Protein AF-A0A920N337-F1 (afdb_monomer_lite)

Sequence (310 aa):
MEDHYRVVGFDDPVHQEMSRQGSHLYWNDGSCRLGGREFLGQVASKCYTQGKMSCLSCHAMHDSDPNDQLTVEMRGDRACLQCHTEFTGSRLTEHTHHAGSSTGSRCYNCHMPHTSYALFTAIRIHRIKSPEVLPVRHAAQPNACNLCHLDKSLEWTNKRMARWYGRKPTELDEEERELAAGVLWMLRGDAAQRAIAAWHTGWEPARQATGGSGWAVPLLARLLEDTYSAVRFIAWRNLKALPSYEGLEYNFVGPRPQRSAAMESVIRNWRSGRTNIPSALPVTADGRLDFERLSDLWKRRDQRPVEIPE

Foldseek 3Di:
DPPDDDDADCPRPVNVVVVVLVVLQAFPVRWGAADPCQQSLQCLACCNVVHPDDPVLAADPPPADPVNRGDPCNVFQNSVCVPVVVCDDVNLCLQQVDDCPAPSSTLQLAQFNQRHDDPLARDTHNNGDGFDQDEQDASHTDTSVCLQVQLAASLVVQVVCCVRPVDDRDDYDPCRNQARNLLLQCAAHAPSSNSSSLLSLQPPSSCVSQVHNLLCQLSLLVQLQPPDLSSNVSSLVSQCPDPLCVVQDDDSPDDNVRSNVSSVVSVVSSVVPDPARPSNADADPVRHGDPVVSVVSNVNHDPPDNDDDD

Radius of gyration: 20.86 Å; chains: 1; bounding box: 78×40×55 Å

Secondary structure (DSSP, 8-state):
---S-----TTSHHHHHHHHHHHHHB-TTS-BSBSS-HHHHHHTSHHHHSS---GGGTB-SSSS-TTT-B-GGGGSTHHHHTT-TTSSTHHHHHHH-S-TTSGGG-HHHHHS-EEEEETTEEEE-SS--------S-TTPPPPTTTTT-TTS-HHHHHHHHHHHH-PPPPP--HHHHHS-HHHHHHHTS-HHHHHHHHHHTTSHHHHHHHTSSTTTHHHHHHHTT-SSHHHHHHHHHHHHTSGGGTT----TTS-HHHHHHHHHHHHHHHHTT-SS--TTS-B-TTSSB-HHHHHHHHHT---S------

pLDDT: mean 91.38, std 10.02, range [47.69, 98.62]

Structure (mmCIF, N/CA/C/O backbone):
data_AF-A0A920N337-F1
#
_entry.id   AF-A0A920N337-F1
#
loop_
_atom_site.group_PDB
_atom_site.id
_atom_site.type_symbol
_atom_site.label_atom_id
_atom_site.label_alt_id
_atom_site.label_comp_id
_atom_site.label_asym_id
_atom_site.label_entity_id
_atom_site.label_seq_id
_atom_site.pdbx_PDB_ins_code
_atom_site.Cartn_x
_atom_site.Cartn_y
_atom_site.Cartn_z
_atom_site.occupancy
_atom_site.B_iso_or_equiv
_atom_site.auth_seq_id
_atom_site.auth_comp_id
_atom_site.auth_asym_id
_atom_site.auth_atom_id
_atom_site.pdbx_PDB_model_num
ATOM 1 N N . MET A 1 1 ? 50.887 -6.078 15.379 1.00 47.69 1 MET A N 1
ATOM 2 C CA . MET A 1 1 ? 49.946 -5.309 14.530 1.00 47.69 1 MET A CA 1
ATOM 3 C C . MET A 1 1 ? 48.744 -6.200 14.173 1.00 47.69 1 MET A C 1
ATOM 5 O O . MET A 1 1 ? 48.345 -6.249 13.021 1.00 47.69 1 MET A O 1
ATOM 9 N N . GLU A 1 2 ? 48.169 -6.930 15.139 1.00 50.19 2 GLU A N 1
ATOM 10 C CA . GLU A 1 2 ? 47.237 -8.044 14.844 1.00 50.19 2 GLU A CA 1
ATOM 11 C C . GLU A 1 2 ? 45.888 -7.996 15.588 1.00 50.19 2 GLU A C 1
ATOM 13 O O . GLU A 1 2 ? 45.067 -8.875 15.380 1.00 50.19 2 GLU A O 1
ATOM 18 N N . ASP A 1 3 ? 45.584 -6.944 16.358 1.00 51.19 3 ASP A N 1
ATOM 19 C CA . ASP A 1 3 ? 44.387 -6.918 17.227 1.00 51.19 3 ASP A CA 1
ATOM 20 C C . ASP A 1 3 ? 43.251 -5.986 16.756 1.00 51.19 3 ASP A C 1
ATOM 22 O O . ASP A 1 3 ? 42.441 -5.529 17.561 1.00 51.19 3 ASP A O 1
ATOM 26 N N . HIS A 1 4 ? 43.157 -5.662 15.461 1.00 56.69 4 HIS A N 1
ATOM 27 C CA . HIS A 1 4 ? 42.130 -4.718 14.977 1.00 56.69 4 HIS A CA 1
ATOM 28 C C . HIS A 1 4 ? 40.963 -5.340 14.209 1.00 56.69 4 HIS A C 1
ATOM 30 O O . HIS A 1 4 ? 40.014 -4.625 13.892 1.00 56.69 4 HIS A O 1
ATOM 36 N N . TYR A 1 5 ? 40.974 -6.644 13.933 1.00 53.91 5 TYR A N 1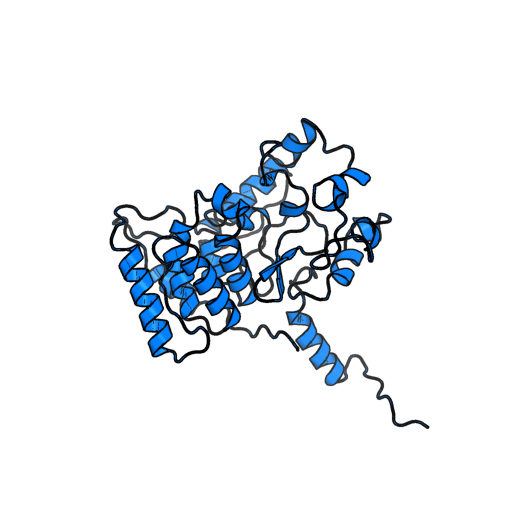
ATOM 37 C CA . TYR A 1 5 ? 39.822 -7.295 13.315 1.00 53.91 5 TYR A CA 1
ATOM 38 C C . TYR A 1 5 ? 39.658 -8.737 13.795 1.00 53.91 5 TYR A C 1
ATOM 40 O O . TYR A 1 5 ? 40.574 -9.551 13.740 1.00 53.91 5 TYR A O 1
ATOM 48 N N . ARG A 1 6 ? 38.447 -9.058 14.251 1.00 76.44 6 ARG A N 1
ATOM 49 C CA . ARG A 1 6 ? 37.999 -10.429 14.497 1.00 76.44 6 ARG A CA 1
ATOM 50 C C . ARG A 1 6 ? 37.311 -10.927 13.230 1.00 76.44 6 ARG A C 1
ATOM 52 O O . ARG A 1 6 ? 36.327 -10.333 12.796 1.00 76.44 6 ARG A O 1
ATOM 59 N N . VAL A 1 7 ? 37.800 -12.021 12.653 1.00 65.62 7 VAL A N 1
ATOM 60 C CA . VAL A 1 7 ? 37.105 -12.713 11.558 1.00 65.62 7 VAL A CA 1
ATOM 61 C C . VAL A 1 7 ? 35.855 -13.387 12.128 1.00 65.62 7 VAL A C 1
ATOM 63 O O . VAL A 1 7 ? 35.946 -14.220 13.026 1.00 65.62 7 VAL A O 1
ATOM 66 N N . VAL A 1 8 ? 34.687 -12.995 11.626 1.00 61.09 8 VAL A N 1
ATOM 67 C CA . VAL A 1 8 ? 33.373 -13.510 12.034 1.00 61.09 8 VAL A CA 1
ATOM 68 C C . VAL A 1 8 ? 32.957 -14.594 11.032 1.00 61.09 8 VAL A C 1
ATOM 70 O O . VAL A 1 8 ? 32.683 -14.296 9.870 1.00 61.09 8 VAL A O 1
ATOM 73 N N . GLY A 1 9 ? 32.979 -15.858 11.464 1.00 59.50 9 GLY A N 1
ATOM 74 C CA . GLY A 1 9 ? 32.560 -17.016 10.659 1.00 59.50 9 GLY A CA 1
ATOM 75 C C . GLY A 1 9 ? 31.040 -17.222 10.642 1.00 59.50 9 GLY A C 1
ATOM 76 O O . GLY A 1 9 ? 30.322 -16.583 11.401 1.00 59.50 9 GLY A O 1
ATOM 77 N N . PHE A 1 10 ? 30.533 -18.135 9.806 1.00 50.69 10 PHE A N 1
ATOM 78 C CA . PHE A 1 10 ? 29.084 -18.376 9.666 1.00 50.69 10 PHE A CA 1
ATOM 79 C C . PHE A 1 10 ? 28.397 -18.818 10.969 1.00 50.69 10 PHE A C 1
ATOM 81 O O . PHE A 1 10 ? 27.284 -18.383 11.251 1.00 50.69 10 PHE A O 1
ATOM 88 N N . ASP A 1 11 ? 29.060 -19.627 11.794 1.00 76.94 11 ASP A N 1
ATOM 89 C CA . ASP A 1 11 ? 28.516 -20.092 13.080 1.00 76.94 11 ASP A CA 1
ATOM 90 C C . ASP A 1 11 ? 28.776 -19.107 14.238 1.00 76.94 11 ASP A C 1
ATOM 92 O O . ASP A 1 11 ? 28.396 -19.359 15.381 1.00 76.94 11 ASP A O 1
ATOM 96 N N . ASP A 1 12 ? 29.436 -17.976 13.965 1.00 81.31 12 ASP A N 1
ATOM 97 C CA . ASP A 1 12 ? 29.751 -16.965 14.970 1.00 81.31 12 ASP A CA 1
ATOM 98 C C . ASP A 1 12 ? 28.457 -16.299 15.475 1.00 81.31 12 ASP A C 1
ATOM 100 O O . ASP A 1 12 ? 27.635 -15.875 14.656 1.00 81.31 12 ASP A O 1
ATOM 104 N N . PRO A 1 13 ? 28.263 -16.134 16.797 1.00 77.81 13 PRO A N 1
ATOM 105 C CA . PRO A 1 13 ? 27.092 -15.453 17.345 1.00 77.81 13 PRO A CA 1
ATOM 106 C C . PRO A 1 13 ? 26.860 -14.063 16.748 1.00 77.81 13 PRO A C 1
ATOM 108 O O . PRO A 1 13 ? 25.712 -13.666 16.577 1.00 77.81 13 PRO A O 1
ATOM 111 N N . VAL A 1 14 ? 27.926 -13.344 16.373 1.00 71.06 14 VAL A N 1
ATOM 112 C CA . VAL A 1 14 ? 27.816 -12.050 15.687 1.00 71.06 14 VAL A CA 1
ATOM 113 C C . VAL A 1 14 ? 27.241 -12.226 14.281 1.00 71.06 14 VAL A C 1
ATOM 115 O O . VAL A 1 14 ? 26.370 -11.459 13.895 1.00 71.06 14 VAL A O 1
ATOM 118 N N . HIS A 1 15 ? 27.654 -13.248 13.525 1.00 64.81 15 HIS A N 1
ATOM 119 C CA . HIS A 1 15 ? 27.082 -13.538 12.205 1.00 64.81 15 HIS A CA 1
ATOM 120 C C . HIS A 1 15 ? 25.622 -13.981 12.292 1.00 64.81 15 HIS A C 1
ATOM 122 O O . HIS A 1 15 ? 24.795 -13.556 11.486 1.00 64.81 15 HIS A O 1
ATOM 128 N N . GLN A 1 16 ? 25.301 -14.832 13.266 1.00 70.69 16 GLN A N 1
ATOM 129 C CA . GLN A 1 16 ? 23.940 -15.305 13.508 1.00 70.69 16 GLN A CA 1
ATOM 130 C C . GLN A 1 16 ? 23.029 -14.150 13.922 1.00 70.69 16 GLN A C 1
ATOM 132 O O . GLN A 1 16 ? 21.929 -14.011 13.392 1.00 70.69 16 GLN A O 1
ATOM 137 N N . GLU A 1 17 ? 23.517 -13.262 14.786 1.00 65.25 17 GLU A N 1
ATOM 138 C CA . GLU A 1 17 ? 22.814 -12.046 15.177 1.00 65.25 17 GLU A CA 1
ATOM 139 C C . GLU A 1 17 ? 22.678 -11.069 14.001 1.00 65.25 17 GLU A C 1
ATOM 141 O O . GLU A 1 17 ? 21.585 -10.573 13.760 1.00 65.25 17 GLU A O 1
ATOM 146 N N . MET A 1 18 ? 23.718 -10.862 13.186 1.00 60.25 18 MET A N 1
ATOM 147 C CA . MET A 1 18 ? 23.641 -10.053 11.961 1.00 60.25 18 MET A CA 1
ATOM 148 C C . MET A 1 18 ? 22.677 -10.645 10.927 1.00 60.25 18 MET A C 1
ATOM 150 O O . MET A 1 18 ? 21.984 -9.901 10.240 1.00 60.25 18 MET A O 1
ATOM 154 N N . SER A 1 19 ? 22.602 -11.971 10.811 1.00 61.84 19 SER A N 1
ATOM 155 C CA . SER A 1 19 ? 21.662 -12.667 9.924 1.00 61.84 19 SER A CA 1
ATOM 156 C C . SER A 1 19 ? 20.229 -12.564 10.447 1.00 61.84 19 SER A C 1
ATOM 158 O O . SER A 1 19 ? 19.299 -12.315 9.676 1.00 61.84 19 SER A O 1
ATOM 160 N N . ARG A 1 20 ? 20.048 -12.661 11.770 1.00 66.44 20 ARG A N 1
ATOM 161 C CA . ARG A 1 20 ? 18.776 -12.414 12.457 1.00 66.44 20 ARG A CA 1
ATOM 162 C C . ARG A 1 20 ? 18.328 -10.964 12.268 1.00 66.44 20 ARG A C 1
ATOM 164 O O . ARG A 1 20 ? 17.193 -10.740 11.859 1.00 66.44 20 ARG A O 1
ATOM 171 N N . GLN A 1 21 ? 19.216 -9.992 12.456 1.00 62.81 21 GLN A N 1
ATOM 172 C CA . GLN A 1 21 ? 18.969 -8.572 12.184 1.00 62.81 21 GLN A CA 1
ATOM 173 C C . GLN A 1 21 ? 18.680 -8.330 10.696 1.00 62.81 21 GLN A C 1
ATOM 175 O O . GLN A 1 21 ? 17.738 -7.623 10.340 1.00 62.81 21 GLN A O 1
ATOM 180 N N . GLY A 1 22 ? 19.427 -8.998 9.816 1.00 62.16 22 GLY A N 1
ATOM 181 C CA . GLY A 1 22 ? 19.251 -8.966 8.368 1.00 62.16 22 GLY A CA 1
ATOM 182 C C . GLY A 1 22 ? 17.885 -9.472 7.912 1.00 62.16 22 GLY A C 1
ATOM 183 O O . GLY A 1 22 ? 17.344 -8.959 6.934 1.00 62.16 22 GLY A O 1
ATOM 184 N N . SER A 1 23 ? 17.279 -10.410 8.646 1.00 67.69 23 SER A N 1
ATOM 185 C CA . SER A 1 23 ? 15.947 -10.941 8.328 1.00 67.69 23 SER A CA 1
ATOM 186 C C . SER A 1 23 ? 14.836 -9.882 8.383 1.00 67.69 23 SER A C 1
ATOM 188 O O . SER A 1 23 ? 13.842 -9.991 7.666 1.00 67.69 23 SER A O 1
ATOM 190 N N . HIS A 1 24 ? 15.013 -8.811 9.166 1.00 79.00 24 HIS A N 1
ATOM 191 C CA . HIS A 1 24 ? 14.064 -7.695 9.222 1.00 79.00 24 HIS A CA 1
ATOM 192 C C . HIS A 1 24 ? 14.215 -6.723 8.042 1.00 79.00 24 HIS A C 1
ATOM 194 O O . HIS A 1 24 ? 13.263 -6.016 7.707 1.00 79.00 24 HIS A O 1
ATOM 200 N N . LEU A 1 25 ? 15.380 -6.711 7.382 1.00 84.75 25 LEU A N 1
ATOM 201 C CA . LEU A 1 25 ? 15.706 -5.785 6.292 1.00 84.75 25 LEU A CA 1
ATOM 202 C C . LEU A 1 25 ? 15.039 -6.157 4.963 1.00 84.75 25 LEU A C 1
ATOM 204 O O . LEU A 1 25 ? 14.892 -5.295 4.090 1.00 84.75 25 LEU A O 1
ATOM 208 N N . TYR A 1 26 ? 14.615 -7.414 4.806 1.00 88.62 26 TYR A N 1
ATOM 209 C CA . TYR A 1 26 ? 14.043 -7.935 3.567 1.00 88.62 26 TYR A CA 1
ATOM 210 C C . TYR A 1 26 ? 12.636 -8.501 3.756 1.00 88.62 26 TYR A C 1
ATOM 212 O O . TYR A 1 26 ? 12.236 -8.948 4.830 1.00 88.62 26 TYR A O 1
ATOM 220 N N . TRP A 1 27 ? 11.868 -8.472 2.674 1.00 92.00 27 TRP A N 1
ATOM 221 C CA . TRP A 1 27 ? 10.690 -9.307 2.507 1.00 92.00 27 TRP A CA 1
ATOM 222 C C . TRP A 1 27 ? 11.133 -10.756 2.275 1.00 92.00 27 TRP A C 1
ATOM 224 O O . TRP A 1 27 ? 12.261 -10.997 1.848 1.00 92.00 27 TRP A O 1
ATOM 234 N N . ASN A 1 28 ? 10.243 -11.724 2.492 1.00 90.00 28 ASN A N 1
ATOM 235 C CA . ASN A 1 28 ? 10.541 -13.156 2.341 1.00 90.00 28 ASN A CA 1
ATOM 236 C C . ASN A 1 28 ? 11.042 -13.532 0.943 1.00 90.00 28 ASN A C 1
ATOM 238 O O . ASN A 1 28 ? 11.735 -14.530 0.783 1.00 90.00 28 ASN A O 1
ATOM 242 N N . ASP A 1 29 ? 10.689 -12.749 -0.075 1.00 85.69 29 ASP A N 1
ATOM 243 C CA . ASP A 1 29 ? 11.178 -12.978 -1.429 1.00 85.69 29 ASP A CA 1
ATOM 244 C C . ASP A 1 29 ? 12.583 -12.411 -1.680 1.00 85.69 29 ASP A C 1
ATOM 246 O O . ASP A 1 29 ? 13.158 -12.707 -2.726 1.00 85.69 29 ASP A O 1
ATOM 250 N N . GLY A 1 30 ? 13.143 -11.629 -0.749 1.00 85.56 30 GLY A N 1
ATOM 251 C CA . GLY A 1 30 ? 14.445 -10.959 -0.819 1.00 85.56 30 GLY A CA 1
ATOM 252 C C . GLY A 1 30 ? 14.395 -9.498 -1.290 1.00 85.56 30 GLY A C 1
ATOM 253 O O . GLY A 1 30 ? 15.437 -8.871 -1.458 1.00 85.56 30 GLY A O 1
ATOM 254 N N . SER A 1 31 ? 13.219 -8.930 -1.575 1.00 88.81 31 SER A N 1
ATOM 255 C CA . SER A 1 31 ? 13.077 -7.487 -1.811 1.00 88.81 31 SER A CA 1
ATOM 256 C C . SER A 1 31 ? 13.402 -6.682 -0.552 1.00 88.81 31 SER A C 1
ATOM 258 O O . SER A 1 31 ? 13.096 -7.102 0.558 1.00 88.81 31 SER A O 1
ATOM 260 N N . CYS A 1 32 ? 13.941 -5.478 -0.728 1.00 89.75 32 CYS A N 1
ATOM 261 C CA . CYS A 1 32 ? 14.154 -4.519 0.356 1.00 89.75 32 CYS A CA 1
ATOM 262 C C . CYS A 1 32 ? 12.825 -4.186 1.068 1.00 89.75 32 CYS A C 1
ATOM 264 O O . CYS A 1 32 ? 11.851 -3.781 0.427 1.00 89.75 32 CYS A O 1
ATOM 266 N N . ARG A 1 33 ? 12.793 -4.402 2.387 1.00 91.62 33 ARG A N 1
ATOM 267 C CA . ARG A 1 33 ? 11.661 -4.123 3.286 1.00 91.62 33 ARG A CA 1
ATOM 268 C C . ARG A 1 33 ? 11.874 -2.854 4.094 1.00 91.62 33 ARG A C 1
ATOM 270 O O . ARG A 1 33 ? 10.908 -2.136 4.344 1.00 91.62 33 ARG A O 1
ATOM 277 N N . LEU A 1 34 ? 13.119 -2.586 4.472 1.00 89.81 34 LEU A N 1
ATOM 278 C CA . LEU A 1 34 ? 13.552 -1.366 5.143 1.00 89.81 34 LEU A CA 1
ATOM 279 C C . LEU A 1 34 ? 14.578 -0.651 4.264 1.00 89.81 34 LEU A C 1
ATOM 281 O O . LEU A 1 34 ? 15.472 -1.307 3.725 1.00 89.81 34 LEU A O 1
ATOM 285 N N . GLY A 1 35 ? 14.422 0.663 4.095 1.00 87.31 35 GLY A N 1
ATOM 286 C CA . GLY A 1 35 ? 15.225 1.435 3.145 1.00 87.31 35 GLY A CA 1
ATOM 287 C C . GLY A 1 35 ? 16.713 1.516 3.485 1.00 87.31 35 GLY A C 1
ATOM 288 O O . GLY A 1 35 ? 17.140 1.194 4.592 1.00 87.31 35 GLY A O 1
ATOM 289 N N . GLY A 1 36 ? 17.512 1.954 2.512 1.00 85.94 36 GLY A N 1
ATOM 290 C CA . GLY A 1 36 ? 18.973 2.050 2.617 1.00 85.94 36 GLY A CA 1
ATOM 291 C C . GLY A 1 36 ? 19.712 0.820 2.078 1.00 85.94 36 GLY A C 1
ATOM 292 O O . GLY A 1 36 ? 20.898 0.637 2.358 1.00 85.94 36 GLY A O 1
ATOM 293 N N . ARG A 1 37 ? 19.023 -0.059 1.343 1.00 85.50 37 ARG A N 1
ATOM 294 C CA . ARG A 1 37 ? 19.564 -1.283 0.711 1.00 85.50 37 ARG A CA 1
ATOM 295 C C . ARG A 1 37 ? 19.054 -1.462 -0.723 1.00 85.50 37 ARG A C 1
ATOM 297 O O . ARG A 1 37 ? 18.988 -2.570 -1.252 1.00 85.50 37 ARG A O 1
ATOM 304 N N . GLU A 1 38 ? 18.694 -0.365 -1.377 1.00 86.69 38 GLU A N 1
ATOM 305 C CA . GLU A 1 38 ? 18.069 -0.337 -2.699 1.00 86.69 38 GLU A CA 1
ATOM 306 C C . GLU A 1 38 ? 18.979 -0.935 -3.778 1.00 86.69 38 GLU A C 1
ATOM 308 O O . GLU A 1 38 ? 18.495 -1.661 -4.647 1.00 86.69 38 GLU A O 1
ATOM 313 N N . PHE A 1 39 ? 20.298 -0.733 -3.672 1.00 87.06 39 PHE A N 1
ATOM 314 C CA . PHE A 1 39 ? 21.275 -1.356 -4.568 1.00 87.06 39 PHE A CA 1
ATOM 315 C C . PHE A 1 39 ? 21.174 -2.890 -4.565 1.00 87.06 39 PHE A C 1
ATOM 317 O O . PHE A 1 39 ? 21.188 -3.510 -5.625 1.00 87.06 39 PHE A O 1
ATOM 324 N N . LEU A 1 40 ? 20.976 -3.512 -3.397 1.00 85.75 40 LEU A N 1
ATOM 325 C CA . LEU A 1 40 ? 20.822 -4.969 -3.296 1.00 85.75 40 LEU A CA 1
ATOM 326 C C . LEU A 1 40 ? 19.533 -5.450 -3.978 1.00 85.75 40 LEU A C 1
ATOM 328 O O . LEU A 1 40 ? 19.515 -6.494 -4.629 1.00 85.75 40 LEU A O 1
ATOM 332 N N . GLY A 1 41 ? 18.467 -4.649 -3.909 1.00 86.44 41 GLY A N 1
ATOM 333 C CA . GLY A 1 41 ? 17.265 -4.887 -4.704 1.00 86.44 41 GLY A CA 1
ATOM 334 C C . GLY A 1 41 ? 17.535 -4.785 -6.208 1.00 86.44 41 GLY A C 1
ATOM 335 O O . GLY A 1 41 ? 17.088 -5.643 -6.970 1.00 86.44 41 GLY A O 1
ATOM 336 N N . GLN A 1 42 ? 18.296 -3.770 -6.628 1.00 89.81 42 GLN A N 1
ATOM 337 C CA . GLN A 1 42 ? 18.645 -3.537 -8.028 1.00 89.81 42 GLN A CA 1
ATOM 338 C C . GLN A 1 42 ? 19.410 -4.716 -8.630 1.00 89.81 42 GLN A C 1
ATOM 340 O O . GLN A 1 42 ? 19.004 -5.223 -9.678 1.00 89.81 42 GLN A O 1
ATOM 345 N N . VAL A 1 43 ? 20.467 -5.187 -7.960 1.00 88.81 43 VAL A N 1
ATOM 346 C CA . VAL A 1 43 ? 21.299 -6.290 -8.469 1.00 88.81 43 VAL A CA 1
ATOM 347 C C . VAL A 1 43 ? 20.550 -7.622 -8.535 1.00 88.81 43 VAL A C 1
ATOM 349 O O . VAL A 1 43 ? 20.895 -8.479 -9.340 1.00 88.81 43 VAL A O 1
ATOM 352 N N . ALA A 1 44 ? 19.478 -7.781 -7.752 1.00 87.00 44 ALA A N 1
ATOM 353 C CA . ALA A 1 44 ? 18.586 -8.939 -7.810 1.00 87.00 44 ALA A CA 1
ATOM 354 C C . ALA A 1 44 ? 17.518 -8.850 -8.925 1.00 87.00 44 ALA A C 1
ATOM 356 O O . ALA A 1 44 ? 16.743 -9.791 -9.119 1.00 87.00 44 ALA A O 1
ATOM 357 N N . SER A 1 45 ? 17.422 -7.727 -9.646 1.00 89.75 45 SER A N 1
ATOM 358 C CA . SER A 1 45 ? 16.463 -7.545 -10.743 1.00 89.75 45 SER A CA 1
ATOM 359 C C . SER A 1 45 ? 16.987 -8.111 -12.068 1.00 89.75 45 SER A C 1
ATOM 361 O O . SER A 1 45 ? 18.192 -8.133 -12.325 1.00 89.75 45 SER A O 1
ATOM 363 N N . LYS A 1 46 ? 16.080 -8.518 -12.967 1.00 91.44 46 LYS A N 1
ATOM 364 C CA . LYS A 1 46 ? 16.460 -8.945 -14.330 1.00 91.44 46 LYS A CA 1
ATOM 365 C C . LYS A 1 46 ? 17.062 -7.809 -15.157 1.00 91.44 46 LYS A C 1
ATOM 367 O O . LYS A 1 46 ? 17.912 -8.057 -16.000 1.00 91.44 46 LYS A O 1
ATOM 372 N N . CYS A 1 47 ? 16.675 -6.566 -14.880 1.00 90.69 47 CYS A N 1
ATOM 373 C CA . CYS A 1 47 ? 17.242 -5.384 -15.523 1.00 9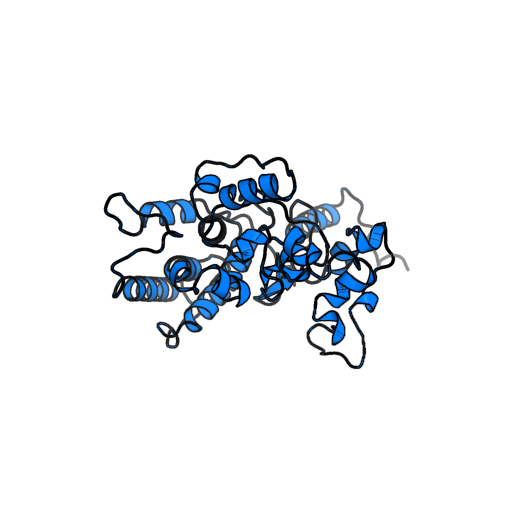0.69 47 CYS A CA 1
ATOM 374 C C . CYS A 1 47 ? 18.753 -5.234 -15.246 1.00 90.69 47 CYS A C 1
ATOM 376 O O . CYS A 1 47 ? 19.469 -4.678 -16.078 1.00 90.69 47 CYS A O 1
ATOM 378 N N . TYR A 1 48 ? 19.234 -5.759 -14.112 1.00 90.44 48 TYR A N 1
ATOM 379 C CA . TYR A 1 48 ? 20.659 -5.849 -13.789 1.00 90.44 48 TYR A CA 1
ATOM 380 C C . TYR A 1 48 ? 21.273 -7.177 -14.255 1.00 90.44 48 TYR A C 1
ATOM 382 O O . TYR A 1 48 ? 22.263 -7.175 -14.973 1.00 90.44 48 TYR A O 1
ATOM 390 N N . THR A 1 49 ? 20.675 -8.321 -13.897 1.00 88.69 49 THR A N 1
ATOM 391 C CA . THR A 1 49 ? 21.276 -9.647 -14.165 1.00 88.69 49 THR A CA 1
ATOM 392 C C . THR A 1 49 ? 21.229 -10.079 -15.631 1.00 88.69 49 THR A C 1
ATOM 394 O O . THR A 1 49 ? 21.997 -10.946 -16.037 1.00 88.69 49 THR A O 1
ATOM 397 N N . GLN A 1 50 ? 20.330 -9.500 -16.428 1.00 92.44 50 GLN A N 1
ATOM 398 C CA . GLN A 1 50 ? 20.156 -9.790 -17.858 1.00 92.44 50 GLN A CA 1
ATOM 399 C C . GLN A 1 50 ? 20.211 -8.521 -18.723 1.00 92.44 50 GLN A C 1
ATOM 401 O O . GLN A 1 50 ? 20.053 -8.595 -19.940 1.00 92.44 50 GLN A O 1
ATOM 406 N N . GLY A 1 51 ? 20.413 -7.357 -18.104 1.00 89.88 51 GLY A N 1
ATOM 407 C CA . GLY A 1 51 ? 20.501 -6.065 -18.773 1.00 89.88 51 GLY A CA 1
ATOM 408 C C . GLY A 1 51 ? 21.797 -5.339 -18.426 1.00 89.88 51 GLY A C 1
ATOM 409 O O . GLY A 1 51 ? 22.776 -5.940 -17.999 1.00 89.88 51 GLY A O 1
ATOM 410 N N . LYS A 1 52 ? 21.809 -4.022 -18.643 1.00 88.25 52 LYS A N 1
ATOM 411 C CA . LYS A 1 52 ? 22.951 -3.142 -18.334 1.00 88.25 52 LYS A CA 1
ATOM 412 C C . LYS A 1 52 ? 22.575 -2.025 -17.358 1.00 88.25 52 LYS A C 1
ATOM 414 O O . LYS A 1 52 ? 23.259 -1.007 -17.294 1.00 88.25 52 LYS A O 1
ATOM 419 N N . MET A 1 53 ? 21.451 -2.177 -16.655 1.00 92.38 53 MET A N 1
ATOM 420 C CA . MET A 1 53 ? 20.944 -1.145 -15.758 1.00 92.38 53 MET A CA 1
ATOM 421 C C . MET A 1 53 ? 21.898 -0.950 -14.575 1.00 92.38 53 MET A C 1
ATOM 423 O O . MET A 1 53 ? 22.313 -1.916 -13.942 1.00 92.38 53 MET A O 1
ATOM 427 N N . SER A 1 54 ? 22.194 0.302 -14.247 1.00 91.50 54 SER A N 1
ATOM 428 C CA . SER A 1 54 ? 22.927 0.708 -13.046 1.00 91.50 54 SER A CA 1
ATOM 429 C C . SER A 1 54 ? 22.191 1.851 -12.347 1.00 91.50 54 SER A C 1
ATOM 431 O O . SER A 1 54 ? 21.166 2.330 -12.834 1.00 91.50 54 SER A O 1
ATOM 433 N N . CYS A 1 55 ? 22.683 2.314 -11.194 1.00 91.81 55 CYS A N 1
ATOM 434 C CA . CYS A 1 55 ? 22.142 3.502 -10.521 1.00 91.81 55 CYS A CA 1
ATOM 435 C C . CYS A 1 55 ? 22.077 4.706 -11.478 1.00 91.81 55 CYS A C 1
ATOM 437 O O . CYS A 1 55 ? 21.070 5.408 -11.541 1.00 91.81 55 CYS A O 1
ATOM 439 N N . LEU A 1 56 ? 23.122 4.879 -12.294 1.00 92.19 56 LEU A N 1
ATOM 440 C CA . LEU A 1 56 ? 23.266 5.995 -13.231 1.00 92.19 56 LEU A CA 1
ATOM 441 C C . LEU A 1 56 ? 22.392 5.865 -14.487 1.00 92.19 56 LEU A C 1
ATOM 443 O O . LEU A 1 56 ? 22.357 6.776 -15.306 1.00 92.19 56 LEU A O 1
ATOM 447 N N . SER A 1 57 ? 21.660 4.758 -14.651 1.00 92.06 57 SER A N 1
ATOM 448 C CA . SER A 1 57 ? 20.625 4.653 -15.689 1.00 92.06 57 SER A CA 1
ATOM 449 C C . SER A 1 57 ? 19.396 5.516 -15.385 1.00 92.06 57 SER A C 1
ATOM 451 O O . SER A 1 57 ? 18.628 5.813 -16.298 1.00 92.06 57 SER A O 1
ATOM 453 N N . CYS A 1 58 ? 19.204 5.898 -14.116 1.00 92.31 58 CYS A N 1
ATOM 454 C CA . CYS A 1 58 ? 18.076 6.715 -13.663 1.00 92.31 58 CYS A CA 1
ATOM 455 C C . CYS A 1 58 ? 18.531 7.975 -12.906 1.00 92.31 58 CYS A C 1
ATOM 457 O O . CYS A 1 58 ? 17.950 9.052 -13.075 1.00 92.31 58 CYS A O 1
ATOM 459 N N . HIS A 1 59 ? 19.564 7.836 -12.072 1.00 93.88 59 HIS A N 1
ATOM 460 C CA . HIS A 1 59 ? 20.028 8.874 -11.158 1.00 93.88 59 HIS A CA 1
ATOM 461 C C . HIS A 1 59 ? 21.216 9.663 -11.714 1.00 93.88 59 HIS A C 1
ATOM 463 O O . HIS A 1 59 ? 22.029 9.129 -12.467 1.00 93.88 59 HIS A O 1
ATOM 469 N N . ALA A 1 60 ? 21.347 10.918 -11.286 1.00 93.12 60 ALA A N 1
ATOM 470 C CA . ALA A 1 60 ? 22.524 11.745 -11.533 1.00 93.12 60 ALA A CA 1
ATOM 471 C C . ALA A 1 60 ? 23.009 12.377 -10.227 1.00 93.12 60 ALA A C 1
ATOM 473 O O . ALA A 1 60 ? 22.214 12.911 -9.460 1.00 93.12 60 ALA A O 1
ATOM 474 N N . MET A 1 61 ? 24.323 12.339 -9.997 1.00 89.56 61 MET A N 1
ATOM 475 C CA . MET A 1 61 ? 24.948 12.891 -8.787 1.00 89.56 61 MET A CA 1
ATOM 476 C C . MET A 1 61 ? 24.973 14.427 -8.768 1.00 89.56 61 MET A C 1
ATOM 478 O O . MET A 1 61 ? 25.121 15.025 -7.707 1.00 89.56 61 MET A O 1
ATOM 482 N N . HIS A 1 62 ? 24.842 15.056 -9.938 1.00 89.06 62 HIS A N 1
ATOM 483 C CA . HIS A 1 62 ? 24.780 16.503 -10.121 1.00 89.06 62 HIS A CA 1
ATOM 484 C C . HIS A 1 62 ? 23.553 16.856 -10.965 1.00 89.06 62 HIS A C 1
ATOM 486 O O . HIS A 1 62 ? 23.070 16.021 -11.732 1.00 89.06 62 HIS A O 1
ATOM 492 N N . ASP A 1 63 ? 23.072 18.092 -10.820 1.00 84.75 63 ASP A N 1
ATOM 493 C CA . ASP A 1 63 ? 21.983 18.664 -11.624 1.00 84.75 63 ASP A CA 1
ATOM 494 C C . ASP A 1 63 ? 20.662 17.868 -11.571 1.00 84.75 63 ASP A C 1
ATOM 496 O O . ASP A 1 63 ? 19.864 17.858 -12.511 1.00 84.75 63 ASP A O 1
ATOM 500 N N . SER A 1 64 ? 20.414 17.208 -10.438 1.00 87.81 64 SER A N 1
ATOM 501 C CA . SER A 1 64 ? 19.180 16.494 -10.109 1.00 87.81 64 SER A CA 1
ATOM 502 C C . SER A 1 64 ? 18.603 16.998 -8.781 1.00 87.81 64 SER A C 1
ATOM 504 O O . SER A 1 64 ? 19.243 17.741 -8.034 1.00 87.81 64 SER A O 1
ATOM 506 N N . ASP A 1 65 ? 17.358 16.626 -8.487 1.00 86.44 65 ASP A N 1
ATOM 507 C CA . ASP A 1 65 ? 16.738 16.933 -7.197 1.00 86.44 65 ASP A CA 1
ATOM 508 C C . ASP A 1 65 ? 17.446 16.154 -6.084 1.00 86.44 65 ASP A C 1
ATOM 510 O O . ASP A 1 65 ? 17.512 14.929 -6.164 1.00 86.44 65 ASP A O 1
ATOM 514 N N . PRO A 1 66 ? 17.961 16.812 -5.035 1.00 84.25 66 PRO A N 1
ATOM 515 C CA . PRO A 1 66 ? 18.768 16.141 -4.022 1.00 84.25 66 PRO A CA 1
ATOM 516 C C . PRO A 1 66 ? 17.989 15.107 -3.195 1.00 84.25 66 PRO A C 1
ATOM 518 O O . PRO A 1 66 ? 18.622 14.285 -2.537 1.00 84.25 66 PRO A O 1
ATOM 521 N N . ASN A 1 67 ? 16.649 15.125 -3.214 1.00 82.25 67 ASN A N 1
ATOM 522 C CA . ASN A 1 67 ? 15.842 14.190 -2.426 1.00 82.25 67 ASN A CA 1
ATOM 523 C C . ASN A 1 67 ? 15.934 12.748 -2.937 1.00 82.25 67 ASN A C 1
ATOM 525 O O . ASN A 1 67 ? 16.028 11.821 -2.135 1.00 82.25 67 ASN A O 1
ATOM 529 N N . ASP A 1 68 ? 15.872 12.550 -4.255 1.00 84.62 68 ASP A N 1
ATOM 530 C CA . ASP A 1 68 ? 15.918 11.225 -4.889 1.00 84.62 68 ASP A CA 1
ATOM 531 C C . ASP A 1 68 ? 17.017 11.093 -5.951 1.00 84.62 68 ASP A C 1
ATOM 533 O O . ASP A 1 68 ? 17.257 9.997 -6.454 1.00 84.62 68 ASP A O 1
ATOM 537 N N . GLN A 1 69 ? 17.703 12.188 -6.284 1.00 91.19 69 GLN A N 1
ATOM 538 C CA . GLN A 1 69 ? 18.726 12.294 -7.324 1.00 91.19 69 GLN A CA 1
ATOM 539 C C . GLN A 1 69 ? 18.257 11.795 -8.695 1.00 91.19 69 GLN A C 1
ATOM 541 O O . GLN A 1 69 ? 19.065 11.392 -9.534 1.00 91.19 69 GLN A O 1
ATOM 546 N N . LEU A 1 70 ? 16.943 11.783 -8.932 1.00 92.38 70 LEU A N 1
ATOM 547 C CA . LEU A 1 70 ? 16.351 11.266 -10.154 1.00 92.38 70 LEU A CA 1
ATOM 548 C C . LEU A 1 70 ? 16.416 12.335 -11.246 1.00 92.38 70 LEU A C 1
ATOM 550 O O . LEU A 1 70 ? 15.985 13.478 -11.064 1.00 92.38 70 LEU A O 1
ATOM 554 N N . THR A 1 71 ? 16.945 11.963 -12.409 1.00 91.25 71 THR A N 1
ATOM 555 C CA . THR A 1 71 ? 16.964 12.869 -13.565 1.00 91.25 71 THR A CA 1
ATOM 556 C C . THR A 1 71 ? 15.539 13.145 -14.053 1.00 91.25 71 THR A C 1
ATOM 558 O O . THR A 1 71 ? 14.639 12.316 -13.900 1.00 91.25 71 THR A O 1
ATOM 561 N N . VAL A 1 72 ? 15.307 14.324 -14.642 1.00 89.19 72 VAL A N 1
ATOM 562 C CA . VAL A 1 72 ? 13.955 14.802 -15.002 1.00 89.19 72 VAL A CA 1
ATOM 563 C C . VAL A 1 72 ? 13.200 13.803 -15.883 1.00 89.19 72 VAL A C 1
ATOM 565 O O . VAL A 1 72 ? 12.032 13.516 -15.621 1.00 89.19 72 VAL A O 1
ATOM 568 N N . GLU A 1 73 ? 13.869 13.220 -16.878 1.00 88.88 73 GLU A N 1
ATOM 569 C CA . GLU A 1 73 ? 13.264 12.230 -17.777 1.00 88.88 73 GLU A CA 1
ATOM 570 C C . GLU A 1 73 ? 12.873 10.932 -17.054 1.00 88.88 73 GLU A C 1
ATOM 572 O O . GLU A 1 73 ? 11.900 10.276 -17.425 1.00 88.88 73 GLU A O 1
ATOM 577 N N . MET A 1 74 ? 13.581 10.586 -15.980 1.00 93.19 74 MET A N 1
ATOM 578 C CA . MET A 1 74 ? 13.423 9.324 -15.255 1.00 93.19 74 MET A CA 1
ATOM 579 C C . MET A 1 74 ? 12.363 9.412 -14.158 1.00 93.19 74 MET A C 1
ATOM 581 O O . MET A 1 74 ? 12.030 8.411 -13.540 1.00 93.19 74 MET A O 1
ATOM 585 N N . ARG A 1 75 ? 11.744 10.582 -13.955 1.00 90.25 75 ARG A N 1
ATOM 586 C CA . ARG A 1 75 ? 10.560 10.728 -13.090 1.00 90.25 75 ARG A CA 1
ATOM 587 C C . ARG A 1 75 ? 9.317 10.034 -13.661 1.00 90.25 75 ARG A C 1
ATOM 589 O O . ARG A 1 75 ? 8.366 9.776 -12.922 1.00 90.25 75 ARG A O 1
ATOM 596 N N . GLY A 1 76 ? 9.310 9.751 -14.964 1.00 90.81 76 GLY A N 1
ATOM 597 C CA . GLY A 1 76 ? 8.233 9.053 -15.664 1.00 90.81 76 GLY A CA 1
ATOM 598 C C . GLY A 1 76 ? 8.666 7.711 -16.251 1.00 90.81 76 GLY A C 1
ATOM 599 O O . GLY A 1 76 ? 9.790 7.252 -16.076 1.00 90.81 76 GLY A O 1
ATOM 600 N N . ASP A 1 77 ? 7.771 7.097 -17.025 1.00 94.44 77 ASP A N 1
ATOM 601 C CA . ASP A 1 77 ? 7.980 5.750 -17.581 1.00 94.44 77 ASP A CA 1
ATOM 602 C C . ASP A 1 77 ? 9.099 5.680 -18.626 1.00 94.44 77 ASP A C 1
ATOM 604 O O . ASP A 1 77 ? 9.491 4.587 -19.036 1.00 94.44 77 ASP A O 1
ATOM 608 N N . ARG A 1 78 ? 9.670 6.827 -19.029 1.00 93.19 78 ARG A N 1
ATOM 609 C CA . ARG A 1 78 ? 10.828 6.857 -19.925 1.00 93.19 78 ARG A CA 1
ATOM 610 C 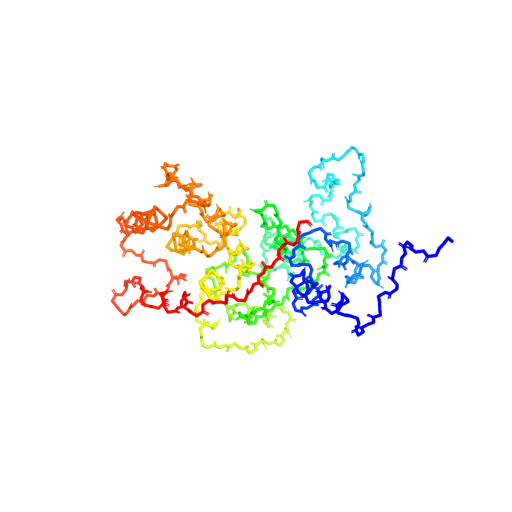C . ARG A 1 78 ? 11.968 6.002 -19.383 1.00 93.19 78 ARG A C 1
ATOM 612 O O . ARG A 1 78 ? 12.588 5.305 -20.177 1.00 93.19 78 ARG A O 1
ATOM 619 N N . ALA A 1 79 ? 12.162 5.961 -18.065 1.00 92.75 79 ALA A N 1
ATOM 620 C CA . ALA A 1 79 ? 13.157 5.101 -17.435 1.00 92.75 79 ALA A CA 1
ATOM 621 C C . ALA A 1 79 ? 13.040 3.629 -17.844 1.00 92.75 79 ALA A C 1
ATOM 623 O O . ALA A 1 79 ? 14.049 2.985 -18.117 1.00 92.75 79 ALA A O 1
ATOM 624 N N . CYS A 1 80 ? 11.814 3.118 -17.953 1.00 94.94 80 CYS A N 1
ATOM 625 C CA . CYS A 1 80 ? 11.539 1.749 -18.375 1.00 94.94 80 CYS A CA 1
ATOM 626 C C . CYS A 1 80 ? 11.584 1.619 -19.906 1.00 94.94 80 CYS A C 1
ATOM 628 O O . CYS A 1 80 ? 12.171 0.678 -20.444 1.00 94.94 80 CYS A O 1
ATOM 630 N N . LEU A 1 81 ? 11.003 2.591 -20.615 1.00 94.38 81 LEU A N 1
ATOM 631 C CA . LEU A 1 81 ? 10.856 2.586 -22.075 1.00 94.38 81 LEU A CA 1
ATOM 632 C C . LEU A 1 81 ? 12.177 2.771 -22.840 1.00 94.38 81 LEU A C 1
ATOM 634 O O . LEU A 1 81 ? 12.192 2.613 -24.058 1.00 94.38 81 LEU A O 1
ATOM 638 N N . GLN A 1 82 ? 13.285 3.079 -22.158 1.00 90.75 82 GLN A N 1
ATOM 639 C CA . GLN A 1 82 ? 14.632 3.030 -22.744 1.00 90.75 82 GLN A CA 1
ATOM 640 C C . GLN A 1 82 ? 14.982 1.635 -23.274 1.00 90.75 82 GLN A C 1
ATOM 642 O O . GLN A 1 82 ? 15.637 1.518 -24.307 1.00 90.75 82 GLN A O 1
ATOM 647 N N . CYS A 1 83 ? 14.536 0.588 -22.578 1.00 93.00 83 CYS A N 1
ATOM 648 C CA . CYS A 1 83 ? 14.753 -0.802 -22.980 1.00 93.00 83 CYS A CA 1
ATOM 649 C C . CYS A 1 83 ? 13.452 -1.481 -23.426 1.00 93.00 83 CYS A C 1
ATOM 651 O O . CYS A 1 83 ? 13.476 -2.307 -24.331 1.00 93.00 83 CYS A O 1
ATOM 653 N N . HIS A 1 84 ? 12.319 -1.104 -22.833 1.00 95.00 84 HIS A N 1
ATOM 654 C CA . HIS A 1 84 ? 11.003 -1.705 -23.060 1.00 95.00 84 HIS A CA 1
ATOM 655 C C . HIS A 1 84 ? 10.163 -0.912 -24.074 1.00 95.00 84 HIS A C 1
ATOM 657 O O . HIS A 1 84 ? 9.046 -0.476 -23.791 1.00 95.00 84 HIS A O 1
ATOM 663 N N . THR A 1 85 ? 10.736 -0.663 -25.252 1.00 95.81 85 THR A N 1
ATOM 664 C CA . THR A 1 85 ? 10.161 0.218 -26.291 1.00 95.81 85 THR A CA 1
ATOM 665 C C . THR A 1 85 ? 8.802 -0.250 -26.827 1.00 95.81 85 THR A C 1
ATOM 667 O O . THR A 1 85 ? 8.020 0.544 -27.353 1.00 95.81 85 THR A O 1
ATOM 670 N N . GLU A 1 86 ? 8.497 -1.535 -26.665 1.00 96.19 86 GLU A N 1
ATOM 671 C CA . GLU A 1 86 ? 7.274 -2.174 -27.116 1.00 96.19 86 GLU A CA 1
ATOM 672 C C . GLU A 1 86 ? 6.038 -1.761 -26.314 1.00 96.19 86 GLU A C 1
ATOM 674 O O . GLU A 1 86 ? 4.936 -1.861 -26.845 1.00 96.19 86 GLU A O 1
ATOM 679 N N . PHE A 1 87 ? 6.185 -1.273 -25.079 1.00 95.56 87 PHE A N 1
ATOM 680 C CA . PHE A 1 87 ? 5.058 -0.927 -24.204 1.00 95.56 87 PHE A CA 1
ATOM 681 C C . PHE A 1 87 ? 4.631 0.537 -24.356 1.00 95.56 87 PHE A C 1
ATOM 683 O O . PHE A 1 87 ? 4.548 1.298 -23.396 1.00 95.56 87 PHE A O 1
ATOM 690 N N . THR A 1 88 ? 4.343 0.931 -25.595 1.00 91.44 88 THR A N 1
ATOM 691 C CA . THR A 1 88 ? 3.828 2.258 -25.961 1.00 91.44 88 THR A CA 1
ATOM 692 C C . THR A 1 88 ? 2.490 2.136 -26.698 1.00 91.44 88 THR A C 1
ATOM 694 O O . THR A 1 88 ? 2.113 1.056 -27.157 1.00 91.44 88 THR A O 1
ATOM 697 N N . GLY A 1 89 ? 1.726 3.229 -26.791 1.00 91.31 89 GLY A N 1
ATOM 698 C CA . GLY A 1 89 ? 0.431 3.227 -27.484 1.00 91.31 89 GLY A CA 1
ATOM 699 C C . GLY A 1 89 ? -0.568 2.226 -26.883 1.00 91.31 89 GLY A C 1
ATOM 700 O O . GLY A 1 89 ? -0.720 2.164 -25.662 1.00 91.31 89 GLY A O 1
ATOM 701 N N . SER A 1 90 ? -1.243 1.436 -27.728 1.00 95.06 90 SER A N 1
ATOM 702 C CA . SER A 1 90 ? -2.256 0.465 -27.274 1.00 95.06 90 SER A CA 1
ATOM 703 C C . SER A 1 90 ? -1.666 -0.638 -26.394 1.00 95.06 90 SER A C 1
ATOM 705 O O . SER A 1 90 ? -2.289 -1.017 -25.401 1.00 95.06 90 SER A O 1
ATOM 707 N N . ARG A 1 91 ? -0.429 -1.072 -26.674 1.00 97.25 91 ARG A N 1
ATOM 708 C CA . ARG A 1 91 ? 0.264 -2.121 -25.911 1.00 97.25 91 ARG A CA 1
ATOM 709 C C . ARG A 1 91 ? 0.465 -1.752 -24.448 1.00 97.25 91 ARG A C 1
ATOM 711 O O . ARG A 1 91 ? 0.455 -2.639 -23.602 1.00 97.25 91 ARG A O 1
ATOM 718 N N . LEU A 1 92 ? 0.606 -0.461 -24.129 1.00 96.88 92 LEU A N 1
ATOM 719 C CA . LEU A 1 92 ? 0.632 -0.006 -22.738 1.00 96.88 92 LEU A CA 1
ATOM 720 C C . LEU A 1 92 ? -0.681 -0.365 -22.039 1.00 96.88 92 LEU A C 1
ATOM 722 O O . LEU A 1 92 ? -0.666 -1.023 -21.007 1.00 96.88 92 LEU A O 1
ATOM 726 N N . THR A 1 93 ? -1.815 0.026 -22.621 1.00 97.44 93 THR A N 1
ATOM 727 C CA . THR A 1 93 ? -3.137 -0.222 -22.028 1.00 97.44 93 THR A CA 1
ATOM 728 C C . THR A 1 93 ? -3.538 -1.697 -22.051 1.00 97.44 93 THR A C 1
ATOM 730 O O . THR A 1 93 ? -4.196 -2.162 -21.124 1.00 97.44 93 THR A O 1
ATOM 733 N N . GLU A 1 94 ? -3.102 -2.453 -23.062 1.00 97.56 94 GLU A N 1
ATOM 734 C CA . GLU A 1 94 ? -3.258 -3.912 -23.119 1.00 97.56 94 GLU A CA 1
ATOM 735 C C . GLU A 1 94 ? -2.454 -4.600 -22.011 1.00 97.56 94 GLU A C 1
ATOM 737 O O . GLU A 1 94 ? -2.935 -5.556 -21.414 1.00 97.56 94 GLU A O 1
ATOM 742 N N . HIS A 1 95 ? -1.253 -4.099 -21.705 1.00 97.69 95 HIS A N 1
ATOM 743 C CA . HIS A 1 95 ? -0.399 -4.649 -20.658 1.00 97.69 95 HIS A CA 1
ATOM 744 C C . HIS A 1 95 ? -0.862 -4.263 -19.250 1.00 97.69 95 HIS A C 1
ATOM 746 O O . HIS A 1 95 ? -0.903 -5.106 -18.355 1.00 97.69 95 HIS A O 1
ATOM 752 N N . THR A 1 96 ? -1.191 -2.991 -19.023 1.00 97.25 96 THR A N 1
ATOM 753 C CA . THR A 1 96 ? -1.521 -2.477 -17.685 1.00 97.25 96 THR A CA 1
ATOM 754 C C . THR A 1 96 ? -2.981 -2.704 -17.325 1.00 97.25 96 THR A C 1
ATOM 756 O O . THR A 1 96 ? -3.314 -2.673 -16.143 1.00 97.25 96 THR A O 1
ATOM 759 N N . HIS A 1 97 ? -3.857 -2.904 -18.316 1.00 97.50 97 HIS A N 1
ATOM 760 C CA . HIS A 1 97 ? -5.315 -2.922 -18.167 1.00 97.50 97 HIS A CA 1
ATOM 761 C C . HIS A 1 97 ? -5.897 -1.643 -17.539 1.00 97.50 97 HIS A C 1
ATOM 763 O O . HIS A 1 97 ? -7.001 -1.653 -16.991 1.00 97.50 97 HIS A O 1
ATOM 769 N N . HIS A 1 98 ? -5.169 -0.529 -17.643 1.00 97.81 98 HIS A N 1
ATOM 770 C CA . HIS A 1 98 ? -5.602 0.798 -17.218 1.00 97.81 98 HIS A CA 1
ATOM 771 C C . HIS A 1 98 ? -5.647 1.747 -18.418 1.00 97.81 98 HIS A C 1
ATOM 773 O O . HIS A 1 98 ? -4.986 1.530 -19.432 1.00 97.81 98 HIS A O 1
ATOM 779 N N . ALA A 1 99 ? -6.409 2.840 -18.302 1.00 96.81 99 ALA A N 1
ATOM 780 C CA . ALA A 1 99 ? -6.344 3.920 -19.284 1.00 96.81 99 ALA A CA 1
ATOM 781 C C . ALA A 1 99 ? -4.908 4.467 -19.373 1.00 96.81 99 ALA A C 1
ATOM 783 O O . ALA A 1 99 ? -4.225 4.578 -18.352 1.00 96.81 99 ALA A O 1
ATOM 784 N N . GLY A 1 100 ? -4.444 4.839 -20.569 1.00 95.19 100 GLY A N 1
ATOM 785 C CA . GLY A 1 100 ? -3.043 5.234 -20.779 1.00 95.19 100 GLY A CA 1
ATOM 786 C C . GLY A 1 100 ? -2.603 6.440 -19.940 1.00 95.19 100 GLY A C 1
ATOM 787 O O . GLY A 1 100 ? -1.465 6.496 -19.491 1.00 95.19 100 GLY A O 1
ATOM 788 N N . SER A 1 101 ? -3.519 7.371 -19.660 1.00 94.00 101 SER A N 1
ATOM 789 C CA . SER A 1 101 ? -3.273 8.544 -18.809 1.00 94.00 101 SER A CA 1
ATOM 790 C C . SER A 1 101 ? -3.435 8.280 -17.306 1.00 94.00 101 SER A C 1
ATOM 792 O O . SER A 1 101 ? -3.136 9.157 -16.497 1.00 94.00 101 SER A O 1
ATOM 794 N N . SER A 1 102 ? -3.917 7.099 -16.909 1.00 96.06 102 SER A N 1
ATOM 795 C CA . SER A 1 102 ? -4.113 6.746 -15.503 1.00 96.06 102 SER A CA 1
ATOM 796 C C . SER A 1 102 ? -2.781 6.508 -14.795 1.00 96.06 102 SER A C 1
ATOM 798 O O . SER A 1 102 ? -1.827 5.984 -15.370 1.00 96.06 102 SER A O 1
ATOM 800 N N . THR A 1 103 ? -2.741 6.790 -13.493 1.00 96.56 103 THR A N 1
ATOM 801 C CA . THR A 1 103 ? -1.627 6.405 -12.616 1.00 96.56 103 THR A CA 1
ATOM 802 C C . THR A 1 103 ? -1.394 4.888 -12.593 1.00 96.56 103 THR A C 1
ATOM 804 O O . THR A 1 103 ? -0.265 4.461 -12.355 1.00 96.56 103 THR A O 1
ATOM 807 N N . GLY A 1 104 ? -2.408 4.072 -12.906 1.00 97.06 104 GLY A N 1
ATOM 808 C CA . GLY A 1 104 ? -2.273 2.620 -13.074 1.00 97.06 104 GLY A CA 1
ATOM 809 C C . GLY A 1 104 ? -1.488 2.192 -14.322 1.00 97.06 104 GLY A C 1
ATOM 810 O O . GLY A 1 104 ? -1.050 1.050 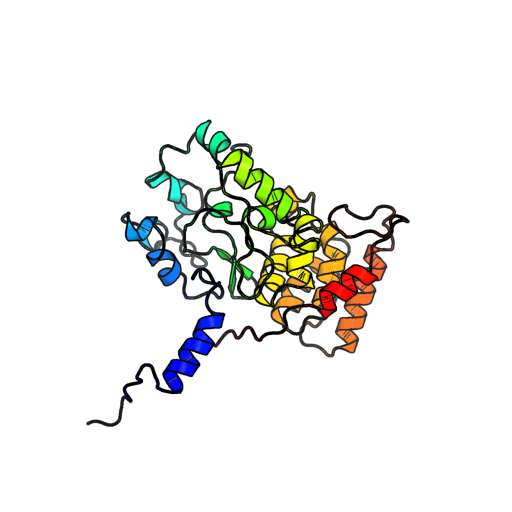-14.398 1.00 97.06 104 GLY A O 1
ATOM 811 N N . SER A 1 105 ? -1.250 3.107 -15.269 1.00 97.19 105 SER A N 1
ATOM 812 C CA . SER A 1 105 ? -0.389 2.867 -16.436 1.00 97.19 105 SER A CA 1
ATOM 813 C C . SER A 1 105 ? 1.070 3.286 -16.222 1.00 97.19 105 SER A C 1
ATOM 815 O O . SER A 1 105 ? 1.864 3.217 -17.153 1.00 97.19 105 SER A O 1
ATOM 817 N N . ARG A 1 106 ? 1.450 3.700 -15.003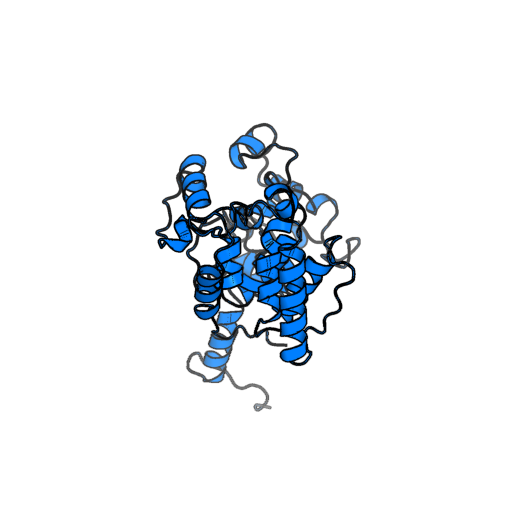 1.00 96.75 106 ARG A N 1
ATOM 818 C CA . ARG A 1 106 ? 2.848 3.989 -14.655 1.00 96.75 106 ARG A CA 1
ATOM 819 C C . ARG A 1 106 ? 3.593 2.701 -14.322 1.00 96.75 106 ARG A C 1
ATOM 821 O O . ARG A 1 106 ? 3.261 2.040 -13.336 1.00 96.75 106 ARG A O 1
ATOM 828 N N . CYS A 1 107 ? 4.651 2.393 -15.068 1.00 97.31 107 CYS A N 1
ATOM 829 C CA . CYS A 1 107 ? 5.492 1.210 -14.891 1.00 97.31 107 CYS A CA 1
ATOM 830 C C . CYS A 1 107 ? 5.980 1.088 -13.442 1.00 97.31 107 CYS A C 1
ATOM 832 O O . CYS A 1 107 ? 5.894 0.019 -12.835 1.00 97.31 107 CYS A O 1
ATOM 834 N N . TYR A 1 108 ? 6.414 2.208 -12.854 1.00 96.12 108 TYR A N 1
ATOM 835 C CA . TYR A 1 108 ? 6.888 2.263 -11.473 1.00 96.12 108 TYR A CA 1
ATOM 836 C C . TYR A 1 108 ? 5.862 1.800 -10.443 1.00 96.12 108 TYR A C 1
ATOM 838 O O . TYR A 1 108 ? 6.237 1.151 -9.471 1.00 96.12 108 TYR A O 1
ATOM 846 N N . ASN A 1 109 ? 4.579 2.104 -10.635 1.00 97.25 109 ASN A N 1
ATOM 847 C CA . ASN A 1 109 ? 3.563 1.807 -9.627 1.00 97.25 109 ASN A CA 1
ATOM 848 C C . ASN A 1 109 ? 3.322 0.299 -9.481 1.00 97.25 109 ASN A C 1
ATOM 850 O O . ASN A 1 109 ? 2.985 -0.155 -8.391 1.00 97.25 109 ASN A O 1
ATOM 854 N N . CYS A 1 110 ? 3.553 -0.477 -10.545 1.00 97.62 110 CYS A N 1
ATOM 855 C CA . CYS A 1 110 ? 3.431 -1.932 -10.521 1.00 97.62 110 CYS A CA 1
ATOM 856 C C . CYS A 1 110 ? 4.773 -2.638 -10.297 1.00 97.62 110 CYS A C 1
ATOM 858 O O . CYS A 1 110 ? 4.835 -3.596 -9.527 1.00 97.62 110 CYS A O 1
ATOM 860 N N . HIS A 1 111 ? 5.839 -2.177 -10.956 1.00 97.69 111 HIS A N 1
ATOM 861 C CA . HIS A 1 111 ? 7.121 -2.885 -10.995 1.00 97.69 111 HIS A CA 1
ATOM 862 C C . HIS A 1 111 ? 8.150 -2.413 -9.965 1.00 97.69 111 HIS A C 1
ATOM 864 O O . HIS A 1 111 ? 9.103 -3.139 -9.684 1.00 97.69 111 HIS A O 1
ATOM 870 N N . MET A 1 112 ? 7.945 -1.232 -9.380 1.00 96.81 112 MET A N 1
ATOM 871 C CA . MET A 1 112 ? 8.745 -0.669 -8.287 1.00 96.81 112 MET A CA 1
ATOM 872 C C . MET A 1 112 ? 7.823 -0.084 -7.200 1.00 96.81 112 MET A C 1
ATOM 874 O O . MET A 1 112 ? 7.908 1.107 -6.886 1.00 96.81 112 MET A O 1
ATOM 878 N N . PRO A 1 113 ? 6.889 -0.882 -6.643 1.00 97.06 113 PRO A N 1
ATOM 879 C CA . PRO A 1 113 ? 5.873 -0.364 -5.735 1.00 97.06 113 PRO A CA 1
ATOM 880 C C . PRO A 1 113 ? 6.494 0.191 -4.447 1.00 97.06 113 PRO A C 1
ATOM 882 O O . PRO A 1 113 ? 7.553 -0.268 -3.999 1.00 97.06 113 PRO A O 1
ATOM 885 N N . HIS A 1 114 ? 5.808 1.145 -3.813 1.00 97.25 114 HIS A N 1
ATOM 886 C CA . HIS A 1 114 ? 6.211 1.699 -2.520 1.00 97.25 114 HIS A CA 1
ATOM 887 C C . HIS A 1 114 ? 6.018 0.648 -1.423 1.00 97.25 114 HIS A C 1
ATOM 889 O O . HIS A 1 114 ? 4.964 0.513 -0.819 1.00 97.25 114 HIS A O 1
ATOM 895 N N . THR A 1 115 ? 7.031 -0.174 -1.206 1.00 96.12 115 THR A N 1
ATOM 896 C CA . THR A 1 115 ? 6.951 -1.340 -0.313 1.00 96.12 115 THR A CA 1
ATOM 897 C C . THR A 1 115 ? 8.181 -1.479 0.560 1.00 96.12 115 THR A C 1
ATOM 899 O O . THR A 1 115 ? 8.261 -2.421 1.332 1.00 96.12 115 THR A O 1
ATOM 902 N N . SER A 1 116 ? 9.129 -0.551 0.470 1.00 94.12 116 SER A N 1
ATOM 903 C CA . SER A 1 116 ? 10.185 -0.422 1.463 1.00 94.12 116 SER A CA 1
ATOM 904 C C . SER A 1 116 ? 9.798 0.699 2.420 1.00 94.12 116 SER A C 1
ATOM 906 O O . SER A 1 116 ? 9.354 1.761 1.985 1.00 94.12 116 SER A O 1
ATOM 908 N N . TYR A 1 117 ? 9.889 0.461 3.721 1.00 93.38 117 TYR A N 1
ATOM 909 C CA . TYR A 1 117 ? 9.632 1.481 4.730 1.00 93.38 117 TYR A CA 1
ATOM 910 C C . TYR A 1 117 ? 10.929 2.220 5.085 1.00 93.38 117 TYR A C 1
ATOM 912 O O . TYR A 1 117 ? 11.934 1.592 5.412 1.00 93.38 117 TYR A O 1
ATOM 920 N N . ALA A 1 118 ? 10.901 3.553 5.067 1.00 90.44 118 ALA A N 1
ATOM 921 C CA . ALA A 1 118 ? 11.996 4.405 5.535 1.00 90.44 118 ALA A CA 1
ATOM 922 C C . ALA A 1 118 ? 11.470 5.801 5.882 1.00 90.44 118 ALA A C 1
ATOM 924 O O . ALA A 1 118 ? 10.522 6.258 5.256 1.00 90.44 118 ALA A O 1
ATOM 925 N N . LEU A 1 119 ? 12.076 6.495 6.854 1.00 87.25 119 LEU A N 1
ATOM 926 C CA . LEU A 1 119 ? 11.800 7.916 7.149 1.00 87.25 119 LEU A CA 1
ATOM 927 C C . LEU A 1 119 ? 10.297 8.265 7.287 1.00 87.25 119 LEU A C 1
ATOM 929 O O . LEU A 1 119 ? 9.825 9.274 6.765 1.00 87.25 119 LEU A O 1
ATOM 933 N N . PHE A 1 120 ? 9.514 7.410 7.956 1.00 88.56 120 PHE A N 1
ATOM 934 C CA . PHE A 1 120 ? 8.053 7.564 8.100 1.00 88.56 120 PHE A CA 1
ATOM 935 C C . PHE A 1 120 ? 7.279 7.638 6.764 1.00 88.56 120 PHE A C 1
ATOM 937 O O . PHE A 1 120 ? 6.170 8.191 6.677 1.00 88.56 120 PHE A O 1
ATOM 944 N N . THR A 1 121 ? 7.855 7.069 5.708 1.00 90.38 121 THR A N 1
ATOM 945 C CA . THR A 1 121 ? 7.272 6.958 4.375 1.00 90.38 121 THR A CA 1
ATOM 946 C C . THR A 1 121 ? 7.413 5.538 3.821 1.00 90.38 121 THR A C 1
ATOM 948 O O . THR A 1 121 ? 8.171 4.715 4.338 1.00 90.38 121 THR A O 1
ATOM 951 N N . ALA A 1 122 ? 6.647 5.237 2.776 1.00 94.81 122 ALA A N 1
ATOM 952 C CA . ALA A 1 122 ? 6.903 4.089 1.921 1.00 94.81 122 ALA A CA 1
ATOM 953 C C . ALA A 1 122 ? 7.689 4.581 0.697 1.00 94.81 122 ALA A C 1
ATOM 955 O O . ALA A 1 122 ? 7.255 5.506 0.013 1.00 94.81 122 ALA A O 1
ATOM 956 N N . ILE A 1 123 ? 8.849 3.986 0.434 1.00 93.69 123 ILE A N 1
ATOM 957 C CA . ILE A 1 123 ? 9.702 4.269 -0.723 1.00 93.69 123 ILE A CA 1
ATOM 958 C C . ILE A 1 123 ? 9.644 3.111 -1.721 1.00 93.69 123 ILE A C 1
ATOM 960 O O . ILE A 1 123 ? 9.312 1.967 -1.380 1.00 93.69 123 ILE A O 1
ATOM 964 N N . ARG A 1 124 ? 9.944 3.418 -2.985 1.00 94.31 124 ARG A N 1
ATOM 965 C CA . ARG A 1 124 ? 9.948 2.433 -4.069 1.00 94.31 124 ARG A CA 1
ATOM 966 C C . ARG A 1 124 ? 11.024 1.381 -3.840 1.00 94.31 124 ARG A C 1
ATOM 968 O O . ARG A 1 124 ? 12.177 1.708 -3.563 1.00 94.31 124 ARG A O 1
ATOM 975 N N . ILE A 1 125 ? 10.663 0.115 -4.024 1.00 93.69 125 ILE A N 1
ATOM 976 C CA . ILE A 1 125 ? 11.675 -0.938 -4.093 1.00 93.69 125 ILE A CA 1
ATOM 977 C C . ILE A 1 125 ? 12.429 -0.865 -5.417 1.00 93.69 125 ILE A C 1
ATOM 979 O O . ILE A 1 125 ? 11.852 -0.604 -6.468 1.00 93.69 125 ILE A O 1
ATOM 983 N N . HIS A 1 126 ? 13.721 -1.168 -5.361 1.00 93.75 126 HIS A N 1
ATOM 984 C CA . HIS A 1 126 ? 14.587 -1.212 -6.540 1.00 93.75 126 HIS A CA 1
ATOM 985 C C . HIS A 1 126 ? 14.782 -2.624 -7.095 1.00 93.75 126 HIS A C 1
ATOM 987 O O . HIS A 1 126 ? 15.436 -2.809 -8.118 1.00 93.75 126 HIS A O 1
ATOM 993 N N . ARG A 1 127 ? 14.138 -3.628 -6.485 1.00 92.50 127 ARG A N 1
ATOM 994 C CA . ARG A 1 127 ? 13.966 -4.934 -7.120 1.00 92.50 127 ARG A CA 1
ATOM 995 C C . ARG A 1 127 ? 12.827 -4.872 -8.125 1.00 92.50 127 ARG A C 1
ATOM 997 O O . ARG A 1 127 ? 11.686 -5.189 -7.799 1.00 92.50 127 ARG A O 1
ATOM 1004 N N . ILE A 1 128 ? 13.165 -4.461 -9.343 1.00 94.94 128 ILE A N 1
ATOM 1005 C CA . ILE A 1 128 ? 12.217 -4.368 -10.454 1.00 94.94 128 ILE A CA 1
ATOM 1006 C C . ILE A 1 128 ? 11.691 -5.768 -10.776 1.00 94.94 128 ILE A C 1
ATOM 1008 O O . ILE A 1 128 ? 12.450 -6.646 -11.199 1.00 94.94 128 ILE A O 1
ATOM 1012 N N . LYS A 1 129 ? 10.398 -5.992 -10.535 1.00 93.44 129 LYS A N 1
ATOM 1013 C CA . LYS A 1 129 ? 9.759 -7.306 -10.696 1.00 93.44 129 LYS A CA 1
ATOM 1014 C C . LYS A 1 129 ? 8.284 -7.186 -11.048 1.00 93.44 129 LYS A C 1
ATOM 1016 O O . LYS A 1 129 ? 7.679 -6.136 -10.881 1.00 93.44 129 LYS A O 1
ATOM 1021 N N . SER A 1 130 ? 7.686 -8.258 -11.553 1.00 94.94 130 SER A N 1
ATOM 1022 C CA . SER A 1 130 ? 6.236 -8.310 -11.770 1.00 94.94 130 SER A CA 1
ATOM 1023 C C . SER A 1 130 ? 5.473 -8.417 -10.441 1.00 94.94 130 SER A C 1
ATOM 1025 O O . SER A 1 130 ? 5.970 -9.088 -9.535 1.00 94.94 130 SER A O 1
ATOM 1027 N N . PRO A 1 131 ? 4.263 -7.834 -10.331 1.00 95.38 131 PRO A N 1
ATOM 1028 C CA . PRO A 1 131 ? 3.412 -8.005 -9.158 1.00 95.38 131 PRO A CA 1
ATOM 1029 C C . PRO A 1 131 ? 3.094 -9.475 -8.865 1.00 95.38 131 PRO A C 1
ATOM 1031 O O . PRO A 1 131 ? 2.911 -10.285 -9.779 1.00 95.38 131 PRO A O 1
ATOM 1034 N N . GLU A 1 132 ? 2.976 -9.795 -7.581 1.00 94.00 132 GLU A N 1
ATOM 1035 C CA . GLU A 1 132 ? 2.623 -11.118 -7.075 1.00 94.00 132 GLU A CA 1
ATOM 1036 C C . GLU A 1 132 ? 1.658 -10.980 -5.897 1.00 94.00 132 GLU A C 1
ATOM 1038 O O . GLU A 1 132 ? 1.793 -10.056 -5.097 1.00 94.00 132 GLU A O 1
ATOM 1043 N N . VAL A 1 133 ? 0.680 -11.883 -5.803 1.00 97.25 133 VAL A N 1
ATOM 1044 C CA . VAL A 1 133 ? -0.254 -11.947 -4.675 1.00 97.25 133 VAL A CA 1
ATOM 1045 C C . VAL A 1 133 ? 0.320 -12.894 -3.632 1.00 97.25 133 VAL A C 1
ATOM 1047 O O . VAL A 1 133 ? 0.487 -14.082 -3.902 1.00 97.25 133 VAL A O 1
ATOM 1050 N N . LEU A 1 134 ? 0.594 -12.370 -2.439 1.00 96.75 134 LEU A N 1
ATOM 1051 C CA . LEU A 1 134 ? 1.072 -13.141 -1.295 1.00 96.75 134 LEU A CA 1
ATOM 1052 C C . LEU A 1 134 ? 0.018 -13.120 -0.177 1.00 96.75 134 LEU A C 1
ATOM 1054 O O . LEU A 1 134 ? -0.613 -12.075 0.017 1.00 96.75 134 LEU A O 1
ATOM 1058 N N . PRO A 1 135 ? -0.155 -14.218 0.584 1.00 97.19 135 PRO A N 1
ATOM 1059 C CA . PRO A 1 135 ? -1.006 -14.222 1.770 1.00 97.19 135 PRO A CA 1
ATOM 1060 C C . PRO A 1 135 ? -0.484 -13.234 2.819 1.00 97.19 135 PRO A C 1
ATOM 1062 O O . PRO A 1 135 ? 0.716 -12.948 2.886 1.00 97.19 135 PRO A O 1
ATOM 1065 N N . VAL A 1 136 ? -1.365 -12.742 3.687 1.00 97.31 136 VAL A N 1
ATOM 1066 C CA . VAL A 1 136 ? -1.003 -11.829 4.775 1.00 97.31 136 VAL A CA 1
ATOM 1067 C C . VAL A 1 136 ? -0.293 -12.614 5.869 1.00 97.31 136 VAL A C 1
ATOM 1069 O O . VAL A 1 136 ? -0.907 -13.196 6.763 1.00 97.31 136 VAL A O 1
ATOM 1072 N N . ARG A 1 137 ? 1.035 -12.624 5.775 1.00 94.50 137 ARG A N 1
ATOM 1073 C CA . ARG A 1 137 ? 1.958 -13.272 6.707 1.00 94.50 137 ARG A CA 1
ATOM 1074 C C . ARG A 1 137 ? 3.122 -12.335 7.004 1.00 94.50 137 ARG A C 1
ATOM 1076 O O . ARG A 1 137 ? 3.323 -11.339 6.308 1.00 94.50 137 ARG A O 1
ATOM 1083 N N . HIS A 1 138 ? 3.909 -12.679 8.014 1.00 92.50 138 HIS A N 1
ATOM 1084 C CA . HIS A 1 138 ? 5.121 -11.934 8.346 1.00 92.50 138 HIS A CA 1
ATOM 1085 C C . HIS A 1 138 ? 6.067 -11.825 7.180 1.00 92.50 138 HIS A C 1
ATOM 1087 O O . HIS A 1 138 ? 6.351 -12.834 6.530 1.00 92.50 138 HIS A O 1
ATOM 1093 N N . ALA A 1 139 ? 6.569 -10.614 6.966 1.00 91.19 139 ALA A N 1
ATOM 1094 C CA . ALA A 1 139 ? 7.505 -10.311 5.902 1.00 91.19 139 ALA A CA 1
ATOM 1095 C C . ALA A 1 139 ? 6.998 -10.750 4.510 1.00 91.19 139 ALA A C 1
ATOM 1097 O O . ALA A 1 139 ? 7.783 -10.898 3.576 1.00 91.19 139 ALA A O 1
ATOM 1098 N N . ALA A 1 140 ? 5.682 -10.906 4.330 1.00 94.81 140 ALA A N 1
ATOM 1099 C CA . ALA A 1 140 ? 5.078 -11.015 3.012 1.00 94.81 140 ALA A CA 1
ATOM 1100 C C . ALA A 1 140 ? 4.866 -9.607 2.445 1.00 94.81 140 ALA A C 1
ATOM 1102 O O . ALA A 1 140 ? 4.200 -8.768 3.056 1.00 94.81 140 ALA A O 1
ATOM 1103 N N . GLN A 1 141 ? 5.440 -9.334 1.279 1.00 95.19 141 GLN A N 1
ATOM 1104 C CA . GLN A 1 141 ? 5.350 -8.016 0.665 1.00 95.19 141 GLN A CA 1
ATOM 1105 C C . GLN A 1 141 ? 3.905 -7.712 0.218 1.00 95.19 141 GLN A C 1
ATOM 1107 O O . GLN A 1 141 ? 3.294 -8.540 -0.463 1.00 95.19 141 GLN A O 1
ATOM 1112 N N . PRO A 1 142 ? 3.353 -6.523 0.530 1.00 97.62 142 PRO A N 1
ATOM 1113 C CA . PRO A 1 142 ? 2.097 -6.074 -0.061 1.00 97.62 142 PRO A CA 1
ATOM 1114 C C . PRO A 1 142 ? 2.171 -6.011 -1.594 1.00 97.62 142 PRO A C 1
ATOM 1116 O O . PRO A 1 142 ? 3.130 -5.478 -2.156 1.00 97.62 142 PRO A O 1
ATOM 1119 N N . ASN A 1 143 ? 1.157 -6.536 -2.286 1.00 97.88 143 ASN A N 1
ATOM 1120 C CA . ASN A 1 143 ? 1.144 -6.551 -3.749 1.00 97.88 143 ASN A CA 1
ATOM 1121 C C . ASN A 1 143 ? 0.788 -5.178 -4.337 1.00 97.88 143 ASN A C 1
ATOM 1123 O O . ASN A 1 143 ? -0.040 -4.450 -3.791 1.00 97.88 143 ASN A O 1
ATOM 1127 N N . ALA A 1 144 ? 1.360 -4.858 -5.498 1.00 98.06 144 ALA A N 1
ATOM 1128 C CA . ALA A 1 144 ? 1.228 -3.539 -6.110 1.00 98.06 144 ALA A CA 1
ATOM 1129 C C . ALA A 1 144 ? -0.216 -3.147 -6.479 1.00 98.06 144 ALA A C 1
ATOM 1131 O O . ALA A 1 144 ? -0.563 -1.971 -6.419 1.00 98.06 144 ALA A O 1
ATOM 1132 N N . CYS A 1 145 ? -1.078 -4.110 -6.826 1.00 98.50 145 CYS A N 1
ATOM 1133 C CA . CYS A 1 145 ? -2.464 -3.827 -7.207 1.00 98.50 145 CYS A CA 1
ATOM 1134 C C . CYS A 1 145 ? -3.268 -3.305 -6.013 1.00 98.50 145 CYS A C 1
ATOM 1136 O O . CYS A 1 145 ? -3.922 -2.264 -6.095 1.00 98.50 145 CYS A O 1
ATOM 1138 N N . ASN A 1 146 ? -3.188 -4.004 -4.881 1.00 98.62 146 ASN A N 1
ATOM 1139 C CA . ASN A 1 146 ? -3.898 -3.623 -3.666 1.00 98.62 146 ASN A CA 1
ATOM 1140 C C . ASN A 1 146 ? -3.269 -2.413 -2.955 1.00 98.62 146 ASN A C 1
ATOM 1142 O O . ASN A 1 146 ? -3.919 -1.846 -2.089 1.00 98.62 146 ASN A O 1
ATOM 1146 N N . LEU A 1 147 ? -2.063 -1.964 -3.323 1.00 98.12 147 LEU A N 1
ATOM 1147 C CA . LEU A 1 147 ? -1.508 -0.687 -2.848 1.00 98.12 147 LEU A CA 1
ATOM 1148 C C . LEU A 1 147 ? -2.186 0.543 -3.473 1.00 98.12 147 LEU A C 1
ATOM 1150 O O . LEU A 1 147 ? -2.094 1.629 -2.909 1.00 98.12 147 LEU A O 1
ATOM 1154 N N . CYS A 1 148 ? -2.904 0.379 -4.588 1.00 98.25 148 CYS A N 1
ATOM 1155 C CA . CYS A 1 148 ? -3.877 1.364 -5.071 1.00 98.25 148 CYS A CA 1
ATOM 1156 C C . CYS A 1 148 ? -5.299 0.980 -4.642 1.00 98.25 148 CYS A C 1
ATOM 1158 O O . CYS A 1 148 ? -6.039 1.804 -4.115 1.00 98.25 148 CYS A O 1
ATOM 1160 N N . HIS A 1 149 ? -5.668 -0.288 -4.828 1.00 98.19 149 HIS A N 1
ATOM 1161 C CA . HIS A 1 149 ? -6.992 -0.837 -4.534 1.00 98.19 149 HIS A CA 1
ATOM 1162 C C . HIS A 1 149 ? -7.039 -1.485 -3.146 1.00 98.19 149 HIS A C 1
ATOM 1164 O O . HIS A 1 149 ? -7.306 -2.685 -3.003 1.00 98.19 149 HIS A O 1
ATOM 1170 N N . LEU A 1 150 ? -6.735 -0.694 -2.112 1.00 98.44 150 LEU A N 1
ATOM 1171 C CA . LEU A 1 150 ? -6.706 -1.175 -0.724 1.00 98.44 150 LEU A CA 1
ATOM 1172 C C . LEU A 1 150 ? -8.077 -1.669 -0.250 1.00 98.44 150 LEU A C 1
ATOM 1174 O O . LEU A 1 150 ? -8.145 -2.450 0.694 1.00 98.44 150 LEU A O 1
ATOM 1178 N N . ASP A 1 151 ? -9.143 -1.216 -0.908 1.00 97.62 151 ASP A N 1
ATOM 1179 C CA . ASP A 1 151 ? -10.544 -1.551 -0.669 1.00 97.62 151 ASP A CA 1
ATOM 1180 C C . ASP A 1 151 ? -10.980 -2.887 -1.301 1.00 97.62 151 ASP A C 1
ATOM 1182 O O . ASP A 1 151 ? -12.145 -3.271 -1.199 1.00 97.62 151 ASP A O 1
ATOM 1186 N N . LYS A 1 152 ? -10.070 -3.594 -1.982 1.00 98.44 152 LYS A N 1
ATOM 1187 C CA . LYS A 1 152 ? -10.322 -4.890 -2.626 1.00 98.44 152 LYS A CA 1
ATOM 1188 C C . LYS A 1 152 ? -9.572 -6.013 -1.921 1.00 98.44 152 LYS A C 1
ATOM 1190 O O . LYS A 1 152 ? -8.507 -5.781 -1.356 1.00 98.44 152 LYS A O 1
ATOM 1195 N N . SER A 1 153 ? -10.116 -7.228 -1.959 1.00 98.62 153 SER A N 1
ATOM 1196 C CA . SER A 1 153 ? -9.483 -8.407 -1.355 1.00 98.62 153 SER A CA 1
ATOM 1197 C C . SER A 1 153 ? -8.260 -8.890 -2.138 1.00 98.62 153 SER A C 1
ATOM 1199 O O . SER A 1 153 ? -8.014 -8.452 -3.268 1.00 98.62 153 SER A O 1
ATOM 1201 N N . LEU A 1 154 ? -7.483 -9.808 -1.555 1.00 98.62 154 LEU A N 1
ATOM 1202 C CA . LEU A 1 154 ? -6.390 -10.463 -2.281 1.00 98.62 154 LEU A CA 1
ATOM 1203 C C . LEU A 1 154 ? -6.939 -11.369 -3.391 1.00 98.62 154 LEU A C 1
ATOM 1205 O O . LEU A 1 154 ? -6.355 -11.445 -4.472 1.00 98.62 154 LEU A O 1
ATOM 1209 N N . GLU A 1 155 ? -8.113 -11.969 -3.183 1.00 98.50 155 GLU A N 1
ATOM 1210 C CA . GLU A 1 155 ? -8.764 -12.800 -4.199 1.00 98.50 155 GLU A CA 1
ATOM 1211 C C . GLU A 1 155 ? -9.229 -11.997 -5.421 1.00 98.50 155 GLU A C 1
ATOM 1213 O O . GLU A 1 155 ? -9.153 -12.461 -6.562 1.00 98.50 155 GLU A O 1
ATOM 1218 N N . TRP A 1 156 ? -9.652 -10.747 -5.216 1.00 98.62 156 TRP A N 1
ATOM 1219 C CA . TRP A 1 156 ? -9.939 -9.823 -6.315 1.00 98.62 156 TRP A CA 1
ATOM 1220 C C . TRP A 1 156 ? -8.717 -9.616 -7.222 1.00 98.62 156 TRP A C 1
ATOM 1222 O O . TRP A 1 156 ? -8.876 -9.523 -8.449 1.00 98.62 156 TRP A O 1
ATOM 1232 N N . THR A 1 157 ? -7.518 -9.580 -6.633 1.00 98.50 157 THR A N 1
ATOM 1233 C CA . THR A 1 157 ? -6.249 -9.468 -7.360 1.00 98.50 157 THR A CA 1
ATOM 1234 C C . THR A 1 157 ? -5.864 -10.800 -7.994 1.00 98.50 157 THR A C 1
ATOM 1236 O O . THR A 1 157 ? -5.542 -10.804 -9.179 1.00 98.50 157 THR A O 1
ATOM 1239 N N . ASN A 1 158 ? -5.980 -11.932 -7.286 1.00 98.19 158 ASN A N 1
ATOM 1240 C CA . ASN A 1 158 ? -5.751 -13.275 -7.847 1.00 98.19 158 ASN A CA 1
ATOM 1241 C C . ASN A 1 158 ? -6.521 -13.476 -9.156 1.00 98.19 158 ASN A C 1
ATOM 1243 O O . ASN A 1 158 ? -5.932 -13.812 -10.183 1.00 98.19 158 ASN A O 1
ATOM 1247 N N . LYS A 1 159 ? -7.832 -13.202 -9.145 1.00 98.56 159 LYS A N 1
ATOM 1248 C CA . LYS A 1 159 ? -8.699 -13.353 -10.324 1.00 98.56 159 LYS A CA 1
ATOM 1249 C C . LYS A 1 159 ? -8.246 -12.483 -11.498 1.00 98.56 159 LYS A C 1
ATOM 1251 O O . LYS A 1 159 ? -8.305 -12.924 -12.644 1.00 98.56 159 LYS A O 1
ATOM 1256 N N . ARG A 1 160 ? -7.779 -11.257 -11.233 1.00 98.31 160 ARG A N 1
ATOM 1257 C CA . ARG A 1 160 ? -7.246 -10.352 -12.268 1.00 98.31 160 ARG A CA 1
ATOM 1258 C C . ARG A 1 160 ? -5.915 -10.832 -12.806 1.00 98.31 160 ARG A C 1
ATOM 1260 O O . ARG A 1 160 ? -5.778 -10.947 -14.014 1.00 98.31 160 ARG A O 1
ATOM 1267 N N . MET A 1 161 ? -4.978 -11.186 -11.932 1.00 97.94 161 MET A N 1
ATOM 1268 C CA . MET A 1 161 ? -3.663 -11.683 -12.335 1.00 97.94 161 MET A CA 1
ATOM 1269 C C . MET A 1 161 ? -3.772 -12.974 -13.156 1.00 97.94 161 MET A C 1
ATOM 1271 O O . MET A 1 161 ? -3.053 -13.135 -14.142 1.00 97.94 161 MET A O 1
ATOM 1275 N N . ALA A 1 162 ? -4.700 -13.864 -12.797 1.00 97.94 162 ALA A N 1
ATOM 1276 C CA . ALA A 1 162 ? -4.992 -15.070 -13.562 1.00 97.94 162 ALA A CA 1
ATOM 1277 C C . ALA A 1 162 ? -5.610 -14.748 -14.928 1.00 97.94 162 ALA A C 1
ATOM 1279 O O . ALA A 1 162 ? -5.131 -15.231 -15.950 1.00 97.94 162 ALA A O 1
ATOM 1280 N N . ARG A 1 163 ? -6.638 -13.890 -14.966 1.00 98.06 163 ARG A N 1
ATOM 1281 C CA . ARG A 1 163 ? -7.331 -13.528 -16.210 1.00 98.06 163 ARG A CA 1
ATOM 1282 C C . ARG A 1 163 ? -6.448 -12.751 -17.190 1.00 98.06 163 ARG A C 1
ATOM 1284 O O . ARG A 1 163 ? -6.567 -12.953 -18.391 1.00 98.06 163 ARG A O 1
ATOM 1291 N N . TRP A 1 164 ? -5.637 -11.826 -16.690 1.00 97.56 164 TRP A N 1
ATOM 1292 C CA . TRP A 1 164 ? -4.852 -10.890 -17.499 1.00 97.56 164 TRP A CA 1
ATOM 1293 C C . TRP A 1 164 ? -3.501 -11.461 -17.915 1.00 97.56 164 TRP A C 1
ATOM 1295 O O . TRP A 1 164 ? -3.075 -11.275 -19.048 1.00 97.56 164 TRP A O 1
ATOM 1305 N N . TYR A 1 165 ? -2.842 -12.189 -17.012 1.00 97.00 165 TYR A N 1
ATOM 1306 C CA . TYR A 1 165 ? -1.455 -12.615 -17.204 1.00 97.00 165 TYR A CA 1
ATOM 1307 C C . TYR A 1 165 ? -1.265 -14.132 -17.117 1.00 97.00 165 TYR A C 1
ATOM 1309 O O . TYR A 1 165 ? -0.127 -14.598 -17.099 1.00 97.00 165 TYR A O 1
ATOM 1317 N N . GLY A 1 166 ? -2.346 -14.913 -17.001 1.00 97.19 166 GLY A N 1
ATOM 1318 C CA . GLY A 1 166 ? -2.270 -16.372 -16.889 1.00 97.19 166 GLY A CA 1
ATOM 1319 C C . GLY A 1 166 ? -1.565 -16.859 -15.620 1.00 97.19 166 GLY A C 1
ATOM 1320 O O . GLY A 1 166 ? -1.079 -17.989 -15.583 1.00 97.19 166 GLY A O 1
ATOM 1321 N N . ARG A 1 167 ? -1.455 -16.020 -14.578 1.00 96.25 167 ARG A N 1
ATOM 1322 C CA . ARG A 1 167 ? -0.789 -16.422 -13.333 1.00 96.25 167 ARG A CA 1
ATOM 1323 C C . ARG A 1 167 ? -1.612 -17.458 -12.582 1.00 96.25 167 ARG A C 1
ATOM 1325 O O . ARG A 1 167 ? -2.819 -17.296 -12.416 1.00 96.25 167 ARG A O 1
ATOM 1332 N N . LYS A 1 168 ? -0.934 -18.479 -12.054 1.00 96.94 168 LYS A N 1
ATOM 1333 C CA . LYS A 1 168 ? -1.537 -19.415 -11.104 1.00 96.94 168 LYS A CA 1
ATOM 1334 C C . LYS A 1 168 ? -1.981 -18.632 -9.854 1.00 96.94 168 LYS A C 1
ATOM 1336 O O . LYS A 1 168 ? -1.134 -17.955 -9.271 1.00 96.94 168 LYS A O 1
ATOM 1341 N N . PRO A 1 169 ? -3.263 -18.701 -9.453 1.00 96.75 169 PRO A N 1
ATOM 1342 C CA . PRO A 1 169 ? -3.728 -18.071 -8.224 1.00 96.75 169 PRO A CA 1
ATOM 1343 C C . PRO A 1 169 ? -2.987 -18.607 -7.000 1.00 96.75 169 PRO A C 1
ATOM 1345 O O . PRO A 1 169 ? -2.719 -19.808 -6.904 1.00 96.75 169 PRO A O 1
ATOM 1348 N N . THR A 1 170 ? -2.690 -17.715 -6.062 1.00 96.62 170 THR A N 1
ATOM 1349 C CA . THR A 1 170 ? -2.149 -18.079 -4.751 1.00 96.62 170 THR A CA 1
ATOM 1350 C C . THR A 1 170 ? -3.270 -18.613 -3.865 1.00 96.62 170 THR A C 1
ATOM 1352 O O . THR A 1 170 ? -4.378 -18.079 -3.893 1.00 96.62 170 THR A O 1
ATOM 1355 N N . GLU A 1 171 ? -2.999 -19.642 -3.064 1.00 97.06 171 GLU A N 1
ATOM 1356 C CA . GLU A 1 171 ? -3.956 -20.128 -2.067 1.00 97.06 171 GLU A CA 1
ATOM 1357 C C . GLU A 1 171 ? -4.110 -19.109 -0.932 1.00 97.06 171 GLU A C 1
ATOM 1359 O O . GLU A 1 171 ? -3.124 -18.669 -0.338 1.00 97.06 171 GLU A O 1
ATOM 1364 N N . LEU A 1 172 ? -5.356 -18.735 -0.649 1.00 97.94 172 LEU A N 1
ATOM 1365 C CA . LEU A 1 172 ? -5.727 -17.715 0.331 1.00 97.94 172 LEU A CA 1
ATOM 1366 C C . LEU A 1 172 ? -6.683 -18.304 1.364 1.00 97.94 172 LEU A C 1
ATOM 1368 O O . LEU A 1 172 ? -7.499 -19.162 1.015 1.00 97.94 172 LEU A O 1
ATOM 1372 N N . ASP A 1 173 ? -6.618 -17.828 2.606 1.00 97.56 173 ASP A N 1
ATOM 1373 C CA . ASP A 1 173 ? -7.619 -18.142 3.631 1.00 97.56 173 ASP A CA 1
ATOM 1374 C C . ASP A 1 173 ? -8.968 -17.435 3.354 1.00 97.56 173 ASP A C 1
ATOM 1376 O O . ASP A 1 173 ? -9.118 -16.686 2.388 1.00 97.56 173 ASP A O 1
ATOM 1380 N N . GLU A 1 174 ? -10.001 -17.722 4.149 1.00 97.19 174 GLU A N 1
ATOM 1381 C CA . GLU A 1 174 ? -11.332 -17.114 3.978 1.00 97.19 174 GLU A CA 1
ATOM 1382 C C . GLU A 1 174 ? -11.306 -15.586 4.110 1.00 97.19 174 GLU A C 1
ATOM 1384 O O . GLU A 1 174 ? -11.859 -14.877 3.270 1.00 97.19 174 GLU A O 1
ATOM 1389 N N . GLU A 1 175 ? -10.572 -15.068 5.095 1.00 96.38 175 GLU A N 1
ATOM 1390 C CA . GLU A 1 175 ? -10.462 -13.631 5.351 1.00 96.38 175 GLU A CA 1
ATOM 1391 C C . GLU A 1 175 ? -9.762 -12.914 4.199 1.00 96.38 175 GLU A C 1
ATOM 1393 O O . GLU A 1 175 ? -10.197 -11.849 3.775 1.00 96.38 175 GLU A O 1
ATOM 1398 N N . GLU A 1 176 ? -8.705 -13.510 3.657 1.00 98.19 176 GLU A N 1
ATOM 1399 C CA . GLU A 1 176 ? -7.943 -13.011 2.513 1.00 98.19 176 GLU A CA 1
ATOM 1400 C C . GLU A 1 176 ? -8.756 -13.001 1.212 1.00 98.19 176 GLU A C 1
ATOM 1402 O O . GLU A 1 176 ? -8.505 -12.171 0.325 1.00 98.19 176 GLU A O 1
ATOM 1407 N N . ARG A 1 177 ? -9.751 -13.890 1.096 1.00 98.19 177 ARG A N 1
ATOM 1408 C CA . ARG A 1 177 ? -10.674 -13.911 -0.042 1.00 98.19 177 ARG A CA 1
ATOM 1409 C C . ARG A 1 177 ? -11.757 -12.844 0.053 1.00 98.19 177 ARG A C 1
ATOM 1411 O O . ARG A 1 177 ? -12.112 -12.254 -0.973 1.00 98.19 177 ARG A O 1
ATOM 1418 N N . GLU A 1 178 ? -12.257 -12.591 1.253 1.00 96.38 178 GLU A N 1
ATOM 1419 C CA . GLU A 1 178 ? -13.448 -11.770 1.477 1.00 96.38 178 GLU A CA 1
ATOM 1420 C C . GLU A 1 178 ? -13.130 -10.324 1.847 1.00 96.38 178 GLU A C 1
ATOM 1422 O O . GLU A 1 178 ? -13.714 -9.394 1.290 1.00 96.38 178 GLU A O 1
ATOM 1427 N N . LEU A 1 179 ? -12.193 -10.120 2.772 1.00 97.81 179 LEU A N 1
ATOM 1428 C CA . LEU A 1 179 ? -11.893 -8.805 3.316 1.00 97.81 179 LEU A CA 1
ATOM 1429 C C . LEU A 1 179 ? -10.926 -8.042 2.421 1.00 97.81 179 LEU A C 1
ATOM 1431 O O . LEU A 1 179 ? -10.038 -8.600 1.776 1.00 97.81 179 LEU A O 1
ATOM 1435 N N . ALA A 1 180 ? -11.077 -6.721 2.426 1.00 98.50 180 ALA A N 1
ATOM 1436 C CA . ALA A 1 180 ? -10.170 -5.830 1.731 1.00 98.50 180 ALA A CA 1
ATOM 1437 C C . ALA A 1 180 ? -8.727 -5.993 2.248 1.00 98.50 180 ALA A C 1
ATOM 1439 O O . ALA A 1 180 ? -8.477 -6.019 3.456 1.00 98.50 180 ALA A O 1
ATOM 1440 N N . ALA A 1 181 ? -7.755 -6.057 1.338 1.00 98.56 181 ALA A N 1
ATOM 1441 C CA . ALA A 1 181 ? -6.348 -6.253 1.675 1.00 98.56 181 ALA A CA 1
ATOM 1442 C C . ALA A 1 181 ? -5.822 -5.142 2.597 1.00 98.56 181 ALA A C 1
ATOM 1444 O O . ALA A 1 181 ? -5.062 -5.417 3.522 1.00 98.56 181 ALA A O 1
ATOM 1445 N N . GLY A 1 182 ? -6.289 -3.900 2.414 1.00 98.31 182 GLY A N 1
ATOM 1446 C CA . GLY A 1 182 ? -5.967 -2.786 3.302 1.00 98.31 182 GLY A CA 1
ATOM 1447 C C . GLY A 1 182 ? -6.435 -3.007 4.743 1.00 98.31 182 GLY A C 1
ATOM 1448 O O . GLY A 1 182 ? -5.703 -2.665 5.670 1.00 98.31 182 GLY A O 1
ATOM 1449 N N . VAL A 1 183 ? -7.605 -3.629 4.950 1.00 98.50 183 VAL A N 1
ATOM 1450 C CA . VAL A 1 183 ? -8.098 -4.004 6.289 1.00 98.50 183 VAL A CA 1
ATOM 1451 C C . VAL A 1 183 ? -7.165 -5.030 6.922 1.00 98.50 183 VAL A C 1
ATOM 1453 O O . VAL A 1 183 ? -6.723 -4.840 8.054 1.00 98.50 183 VAL A O 1
ATOM 1456 N N . LEU A 1 184 ? -6.818 -6.087 6.186 1.00 98.62 184 LEU A N 1
ATOM 1457 C CA . LEU A 1 184 ? -5.961 -7.155 6.700 1.00 98.62 184 LEU A CA 1
ATOM 1458 C C . LEU A 1 184 ? -4.546 -6.658 7.007 1.00 98.62 184 LEU A C 1
ATOM 1460 O O . LEU A 1 184 ? -4.029 -6.924 8.091 1.00 98.62 184 LEU A O 1
ATOM 1464 N N . TRP A 1 185 ? -3.931 -5.896 6.101 1.00 98.62 185 TRP A N 1
ATOM 1465 C CA . TRP A 1 185 ? -2.590 -5.359 6.317 1.00 98.62 185 TRP A CA 1
ATOM 1466 C C . TRP A 1 185 ? -2.532 -4.373 7.477 1.00 98.62 185 TRP A C 1
ATOM 1468 O O . TRP A 1 185 ? -1.575 -4.442 8.238 1.00 98.62 185 TRP A O 1
ATOM 1478 N N . MET A 1 186 ? -3.534 -3.501 7.652 1.00 98.50 186 MET A N 1
ATOM 1479 C CA . MET A 1 186 ? -3.560 -2.551 8.773 1.00 98.50 186 MET A CA 1
ATOM 1480 C C . MET A 1 186 ? -3.919 -3.203 10.111 1.00 98.50 186 MET A C 1
ATOM 1482 O O . MET A 1 186 ? -3.435 -2.746 11.143 1.00 98.50 186 MET A O 1
ATOM 1486 N N . LEU A 1 187 ? -4.758 -4.242 10.133 1.00 97.94 187 LEU A N 1
ATOM 1487 C CA . LEU A 1 187 ? -5.246 -4.795 11.399 1.00 97.94 187 LEU A CA 1
ATOM 1488 C C . LEU A 1 187 ? -4.549 -6.066 11.847 1.00 97.94 187 LEU A C 1
ATOM 1490 O O . LEU A 1 187 ? -4.353 -6.197 13.049 1.00 97.94 187 LEU A O 1
ATOM 1494 N N . ARG A 1 188 ? -4.166 -6.970 10.936 1.00 96.69 188 ARG A N 1
ATOM 1495 C CA . ARG A 1 188 ? -3.498 -8.230 11.301 1.00 96.69 188 ARG A CA 1
ATOM 1496 C C . ARG A 1 188 ? -2.070 -8.390 10.761 1.00 96.69 188 ARG A C 1
ATOM 1498 O O . ARG A 1 188 ? -1.340 -9.256 11.235 1.00 96.69 188 ARG A O 1
ATOM 1505 N N . GLY A 1 189 ? -1.665 -7.561 9.798 1.00 97.38 189 GLY A N 1
ATOM 1506 C CA . GLY A 1 189 ? -0.307 -7.562 9.250 1.00 97.38 189 GLY A CA 1
ATOM 1507 C C . GLY A 1 189 ? 0.765 -7.196 10.279 1.00 97.38 189 GLY A C 1
ATOM 1508 O O . GLY A 1 189 ? 0.462 -6.690 11.362 1.00 97.38 189 GLY A O 1
ATOM 1509 N N . ASP A 1 190 ? 2.029 -7.437 9.936 1.00 95.81 190 ASP A N 1
ATOM 1510 C CA . ASP A 1 190 ? 3.185 -7.008 10.728 1.00 95.81 190 ASP A CA 1
ATOM 1511 C C . ASP A 1 190 ? 3.394 -5.484 10.697 1.00 95.81 190 ASP A C 1
ATOM 1513 O O . ASP A 1 190 ? 2.729 -4.758 9.957 1.00 95.81 190 ASP A O 1
ATOM 1517 N N . ALA A 1 191 ? 4.312 -4.970 11.519 1.00 95.56 191 ALA A N 1
ATOM 1518 C CA . ALA A 1 191 ? 4.504 -3.528 11.678 1.00 95.56 191 ALA A CA 1
ATOM 1519 C C . ALA A 1 191 ? 4.836 -2.793 10.364 1.00 95.56 191 ALA A C 1
ATOM 1521 O O . ALA A 1 191 ? 4.336 -1.688 10.144 1.00 95.56 191 ALA A O 1
ATOM 1522 N N . ALA A 1 192 ? 5.623 -3.406 9.471 1.00 95.50 192 ALA A N 1
ATOM 1523 C CA . ALA A 1 192 ? 5.961 -2.814 8.178 1.00 95.50 192 ALA A CA 1
ATOM 1524 C C . ALA A 1 192 ? 4.747 -2.820 7.239 1.00 95.50 192 ALA A C 1
ATOM 1526 O O . ALA A 1 192 ? 4.464 -1.810 6.596 1.00 95.50 192 ALA A O 1
ATOM 1527 N N . GLN A 1 193 ? 3.983 -3.917 7.207 1.00 97.75 193 GLN A N 1
ATOM 1528 C CA . GLN A 1 193 ? 2.731 -3.990 6.446 1.00 97.75 193 GLN A CA 1
ATOM 1529 C C . GLN A 1 193 ? 1.723 -2.937 6.922 1.00 97.75 193 GLN A C 1
ATOM 1531 O O . GLN A 1 193 ? 1.144 -2.236 6.091 1.00 97.75 193 GLN A O 1
ATOM 1536 N N . ARG A 1 194 ? 1.562 -2.761 8.242 1.00 98.19 194 ARG A N 1
ATOM 1537 C CA . ARG A 1 194 ? 0.685 -1.732 8.823 1.00 98.19 194 ARG A CA 1
ATOM 1538 C C . ARG A 1 194 ? 1.139 -0.327 8.440 1.00 98.19 194 ARG A C 1
ATOM 1540 O O . ARG A 1 194 ? 0.315 0.461 7.987 1.00 98.19 194 ARG A O 1
ATOM 1547 N N . ALA A 1 195 ? 2.434 -0.026 8.559 1.00 97.62 195 ALA A N 1
ATOM 1548 C CA . ALA A 1 195 ? 2.998 1.270 8.175 1.00 97.62 195 ALA A CA 1
ATOM 1549 C C . ALA A 1 195 ? 2.792 1.575 6.682 1.00 97.62 195 ALA A C 1
ATOM 1551 O O . ALA A 1 195 ? 2.343 2.666 6.331 1.00 97.62 195 ALA A O 1
ATOM 1552 N N . ILE A 1 196 ? 3.080 0.608 5.806 1.00 98.25 196 ILE A N 1
ATOM 1553 C CA . ILE A 1 196 ? 2.951 0.756 4.352 1.00 98.25 196 ILE A CA 1
ATOM 1554 C C . ILE A 1 196 ? 1.484 0.908 3.957 1.00 98.25 196 ILE A C 1
ATOM 1556 O O . ILE A 1 196 ? 1.151 1.851 3.242 1.00 98.25 196 ILE A O 1
ATOM 1560 N N . ALA A 1 197 ? 0.596 0.035 4.435 1.00 98.50 197 ALA A N 1
ATOM 1561 C CA . ALA A 1 197 ? -0.827 0.120 4.122 1.00 98.50 197 ALA A CA 1
ATOM 1562 C C . ALA A 1 197 ? -1.429 1.438 4.628 1.00 98.50 197 ALA A C 1
ATOM 1564 O O . ALA A 1 197 ? -2.116 2.115 3.867 1.00 98.50 197 ALA A O 1
ATOM 1565 N N . ALA A 1 198 ? -1.097 1.848 5.859 1.00 98.44 198 ALA A N 1
ATOM 1566 C CA . ALA A 1 198 ? -1.511 3.135 6.406 1.00 98.44 198 ALA A CA 1
ATOM 1567 C C . ALA A 1 198 ? -1.008 4.293 5.549 1.00 98.44 198 ALA A C 1
ATOM 1569 O O . ALA A 1 198 ? -1.793 5.169 5.223 1.00 98.44 198 ALA A O 1
ATOM 1570 N N . TRP A 1 199 ? 0.262 4.290 5.129 1.00 98.56 199 TRP A N 1
ATOM 1571 C CA . TRP A 1 199 ? 0.816 5.333 4.263 1.00 98.56 199 TRP A CA 1
ATOM 1572 C C . TRP A 1 199 ? 0.037 5.450 2.949 1.00 98.56 199 TRP A C 1
ATOM 1574 O O . TRP A 1 199 ? -0.342 6.557 2.560 1.00 98.56 199 TRP A O 1
ATOM 1584 N N . HIS A 1 200 ? -0.282 4.314 2.317 1.00 98.62 200 HIS A N 1
ATOM 1585 C CA . HIS A 1 200 ? -0.989 4.288 1.037 1.00 98.62 200 HIS A CA 1
ATOM 1586 C C . HIS A 1 200 ? -2.408 4.848 1.121 1.00 98.62 200 HIS A C 1
ATOM 1588 O O . HIS A 1 200 ? -2.895 5.359 0.121 1.00 98.62 200 HIS A O 1
ATOM 1594 N N . THR A 1 201 ? -3.061 4.873 2.288 1.00 98.25 201 THR A N 1
ATOM 1595 C CA . THR A 1 201 ? -4.382 5.520 2.399 1.00 98.25 201 THR A CA 1
ATOM 1596 C C . THR A 1 201 ? -4.328 7.019 2.089 1.00 98.25 201 THR A C 1
ATOM 1598 O O . THR A 1 201 ? -5.353 7.603 1.744 1.00 98.25 201 THR A O 1
ATOM 1601 N N . GLY A 1 202 ? -3.164 7.659 2.243 1.00 97.31 202 GLY A N 1
ATOM 1602 C CA . GLY A 1 202 ? -2.922 9.065 1.909 1.00 97.31 202 GLY A CA 1
ATOM 1603 C C . GLY A 1 202 ? -2.265 9.277 0.541 1.00 97.31 202 GLY A C 1
ATOM 1604 O O . GLY A 1 202 ? -2.167 10.415 0.089 1.00 97.31 202 GLY A O 1
ATOM 1605 N N . TRP A 1 203 ? -1.824 8.211 -0.133 1.00 97.94 203 TRP A N 1
ATOM 1606 C CA . TRP A 1 203 ? -1.134 8.305 -1.418 1.00 97.94 203 TRP A CA 1
ATOM 1607 C C . TRP A 1 203 ? -2.120 8.588 -2.554 1.00 97.94 203 TRP A C 1
ATOM 1609 O O . TRP A 1 203 ? -3.124 7.895 -2.707 1.00 97.94 203 TRP A O 1
ATOM 1619 N N . GLU A 1 204 ? -1.838 9.606 -3.368 1.00 97.25 204 GLU A N 1
ATOM 1620 C CA . GLU A 1 204 ? -2.791 10.139 -4.349 1.00 97.25 204 GLU A CA 1
ATOM 1621 C C . GLU A 1 204 ? -3.338 9.085 -5.343 1.00 97.25 204 GLU A C 1
ATOM 1623 O O . GLU A 1 204 ? -4.559 8.985 -5.471 1.00 97.25 204 GLU A O 1
ATOM 1628 N N . PRO A 1 205 ? -2.520 8.212 -5.968 1.00 97.62 205 PRO A N 1
ATOM 1629 C CA . PRO A 1 205 ? -3.031 7.116 -6.799 1.00 97.62 205 PRO A CA 1
ATOM 1630 C C . PRO A 1 205 ? -3.997 6.168 -6.077 1.00 97.62 205 PRO A C 1
ATOM 1632 O O . PRO A 1 205 ? -5.011 5.770 -6.649 1.00 97.62 205 PRO A O 1
ATOM 1635 N N . ALA A 1 206 ? -3.731 5.837 -4.812 1.00 98.06 206 ALA A N 1
ATOM 1636 C CA . ALA A 1 206 ? -4.619 4.990 -4.022 1.00 98.06 206 ALA A CA 1
ATOM 1637 C C . ALA A 1 206 ? -5.918 5.710 -3.644 1.00 98.06 206 ALA A C 1
ATOM 1639 O O . ALA A 1 206 ? -6.997 5.116 -3.678 1.00 98.06 206 ALA A O 1
ATOM 1640 N N . ARG A 1 207 ? -5.851 7.013 -3.345 1.00 96.75 207 ARG A N 1
ATOM 1641 C CA . ARG A 1 207 ? -7.040 7.844 -3.112 1.00 96.75 207 ARG A CA 1
ATOM 1642 C C . ARG A 1 207 ? -7.936 7.877 -4.343 1.00 96.75 207 ARG A C 1
ATOM 1644 O O . ARG A 1 207 ? -9.135 7.662 -4.213 1.00 96.75 207 ARG A O 1
ATOM 1651 N N . GLN A 1 208 ? -7.370 8.073 -5.530 1.00 96.31 208 GLN A N 1
ATOM 1652 C CA . GLN A 1 208 ? -8.128 8.047 -6.784 1.00 96.31 208 GLN A CA 1
ATOM 1653 C C . GLN A 1 208 ? -8.769 6.674 -7.028 1.00 96.31 208 GLN A C 1
ATOM 1655 O O . GLN A 1 208 ? -9.954 6.595 -7.343 1.00 96.31 208 GLN A O 1
ATOM 1660 N N . ALA A 1 209 ? -8.015 5.592 -6.813 1.00 96.62 209 ALA A N 1
ATOM 1661 C CA . ALA A 1 209 ? -8.485 4.223 -7.012 1.00 96.62 209 ALA A CA 1
ATOM 1662 C C . ALA A 1 209 ? -9.593 3.787 -6.035 1.00 96.62 209 ALA A C 1
ATOM 1664 O O . ALA A 1 209 ? -10.416 2.943 -6.390 1.00 96.62 209 ALA A O 1
ATOM 1665 N N . THR A 1 210 ? -9.622 4.353 -4.825 1.00 96.25 210 THR A N 1
ATOM 1666 C CA . THR A 1 210 ? -10.591 4.009 -3.767 1.00 96.25 210 THR A CA 1
ATOM 1667 C C . THR A 1 210 ? -11.740 5.014 -3.621 1.00 96.25 210 THR A C 1
ATOM 1669 O O . THR A 1 210 ? -12.632 4.806 -2.800 1.00 96.25 210 THR A O 1
ATOM 1672 N N . GLY A 1 211 ? -11.750 6.102 -4.401 1.00 94.00 211 GLY A N 1
ATOM 1673 C CA . GLY A 1 211 ? -12.738 7.180 -4.259 1.00 94.00 211 GLY A CA 1
ATOM 1674 C C . GLY A 1 211 ? -12.523 8.057 -3.014 1.00 94.00 211 GLY A C 1
ATOM 1675 O O . GLY A 1 211 ? -13.471 8.629 -2.479 1.00 94.00 211 GLY A O 1
ATOM 1676 N N . GLY A 1 212 ? -11.280 8.158 -2.539 1.00 93.88 212 GLY A N 1
ATOM 1677 C CA . GLY A 1 212 ? -10.852 8.915 -1.362 1.00 93.88 212 GLY A CA 1
ATOM 1678 C C . GLY A 1 212 ? -10.532 8.035 -0.148 1.00 93.88 212 GLY A C 1
ATOM 1679 O O . GLY A 1 212 ? -10.757 6.832 -0.139 1.00 93.88 212 GLY A O 1
ATOM 1680 N N . SER A 1 213 ? -10.017 8.640 0.927 1.00 93.88 213 SER A N 1
ATOM 1681 C CA . SER A 1 213 ? -9.522 7.896 2.105 1.00 93.88 213 SER A CA 1
ATOM 1682 C C . SER A 1 213 ? -10.555 7.713 3.220 1.00 93.88 213 SER A C 1
ATOM 1684 O O . SER A 1 213 ? -10.241 7.160 4.273 1.00 93.88 213 SER A O 1
ATOM 1686 N N . GLY A 1 214 ? -11.792 8.182 3.031 1.00 93.12 214 GLY A N 1
ATOM 1687 C CA . GLY A 1 214 ? -12.813 8.191 4.085 1.00 93.12 214 GLY A CA 1
ATOM 1688 C C . GLY A 1 214 ? -13.188 6.798 4.611 1.00 93.12 214 GLY A C 1
ATOM 1689 O O . GLY A 1 214 ? -13.641 6.676 5.751 1.00 93.12 214 GLY A O 1
ATOM 1690 N N . TRP A 1 215 ? -12.983 5.752 3.804 1.00 94.38 215 TRP A N 1
ATOM 1691 C CA . TRP A 1 215 ? -13.190 4.356 4.198 1.00 94.38 215 TRP A CA 1
ATOM 1692 C C . TRP A 1 215 ? -12.135 3.855 5.192 1.00 94.38 215 TRP A C 1
ATOM 1694 O O . TRP A 1 215 ? -12.441 3.005 6.021 1.00 94.38 215 TRP A O 1
ATOM 1704 N N . ALA A 1 216 ? -10.918 4.402 5.151 1.00 97.25 216 ALA A N 1
ATOM 1705 C CA . ALA A 1 216 ? -9.807 3.946 5.978 1.00 97.25 216 ALA A CA 1
ATOM 1706 C C . ALA A 1 216 ? -9.797 4.576 7.378 1.00 97.25 216 ALA A C 1
ATOM 1708 O O . ALA A 1 216 ? -9.092 4.088 8.255 1.00 97.25 216 ALA A O 1
ATOM 1709 N N . VAL A 1 217 ? -10.578 5.635 7.615 1.00 97.12 217 VAL A N 1
ATOM 1710 C CA . VAL A 1 217 ? -10.605 6.380 8.887 1.00 97.12 217 VAL A CA 1
ATOM 1711 C C . VAL A 1 217 ? -10.728 5.487 10.131 1.00 97.12 217 VAL A C 1
ATOM 1713 O O . VAL A 1 217 ? -9.895 5.648 11.020 1.00 97.12 217 VAL A O 1
ATOM 1716 N N . PRO A 1 218 ? -11.677 4.531 10.241 1.00 96.44 218 PRO A N 1
ATOM 1717 C CA . PRO A 1 218 ? -11.759 3.689 11.435 1.00 96.44 218 PRO A CA 1
ATOM 1718 C C . PRO A 1 218 ? -10.537 2.777 11.622 1.00 96.44 218 PRO A C 1
ATOM 1720 O O . PRO A 1 218 ? -10.181 2.450 12.753 1.00 96.44 218 PRO A O 1
ATOM 1723 N N . LEU A 1 219 ? -9.859 2.409 10.533 1.00 98.31 219 LEU A N 1
ATOM 1724 C CA . LEU A 1 219 ? -8.633 1.610 10.565 1.00 98.31 219 LEU A CA 1
ATOM 1725 C C . LEU A 1 219 ? -7.445 2.474 11.011 1.00 98.31 219 LEU A C 1
ATOM 1727 O O . LEU A 1 219 ? -6.719 2.092 11.922 1.00 98.31 219 LEU A O 1
ATOM 1731 N N . LEU A 1 220 ? -7.298 3.678 10.448 1.00 98.50 220 LEU A N 1
ATOM 1732 C CA . LEU A 1 220 ? -6.280 4.651 10.861 1.00 98.50 220 LEU A CA 1
ATOM 1733 C C . LEU A 1 220 ? -6.460 5.072 12.325 1.00 98.50 220 LEU A C 1
ATOM 1735 O O . LEU A 1 220 ? -5.479 5.185 13.054 1.00 98.50 220 LEU A O 1
ATOM 1739 N N . ALA A 1 221 ? -7.703 5.242 12.785 1.00 97.88 221 ALA A N 1
ATOM 1740 C CA . ALA A 1 221 ? -7.998 5.498 14.190 1.00 97.88 221 ALA A CA 1
ATOM 1741 C C . ALA A 1 221 ? -7.466 4.362 15.071 1.00 97.88 221 ALA A C 1
ATOM 1743 O O . ALA A 1 221 ? -6.810 4.622 16.079 1.00 97.88 221 ALA A O 1
ATOM 1744 N N . ARG A 1 222 ? -7.680 3.101 14.664 1.00 97.44 222 ARG A N 1
ATOM 1745 C CA . ARG A 1 222 ? -7.166 1.939 15.396 1.00 97.44 222 ARG A CA 1
ATOM 1746 C C . ARG A 1 222 ? -5.639 1.939 15.484 1.00 97.44 222 ARG A C 1
ATOM 1748 O O . ARG A 1 222 ? -5.088 1.621 16.535 1.00 97.44 222 ARG A O 1
ATOM 1755 N N . LEU A 1 223 ? -4.964 2.354 14.414 1.00 98.31 223 LEU A N 1
ATOM 1756 C CA . LEU A 1 223 ? -3.506 2.459 14.356 1.00 98.31 223 LEU A CA 1
ATOM 1757 C C . LEU A 1 223 ? -2.913 3.536 15.277 1.00 98.31 223 LEU A C 1
ATOM 1759 O O . LEU A 1 223 ? -1.717 3.482 15.554 1.00 98.31 223 LEU A O 1
ATOM 1763 N N . LEU A 1 224 ? -3.707 4.462 15.828 1.00 98.25 224 LEU A N 1
ATOM 1764 C CA . LEU A 1 224 ? -3.242 5.360 16.898 1.00 98.25 224 LEU A CA 1
ATOM 1765 C C . LEU A 1 224 ? -2.878 4.586 18.183 1.00 98.25 224 LEU A C 1
ATOM 1767 O O . LEU A 1 224 ? -2.116 5.064 19.020 1.00 98.25 224 LEU A O 1
ATOM 1771 N N . GLU A 1 225 ? -3.348 3.350 18.341 1.00 96.31 225 GLU A N 1
ATOM 1772 C CA . GLU A 1 225 ? -2.962 2.478 19.453 1.00 96.31 225 GLU A CA 1
ATOM 1773 C C . GLU A 1 225 ? -1.858 1.467 19.105 1.00 96.31 225 GLU A C 1
ATOM 1775 O O . GLU A 1 225 ? -1.556 0.600 19.927 1.00 96.31 225 GLU A O 1
ATOM 1780 N N . ASP A 1 226 ? -1.227 1.566 17.928 1.00 97.19 226 ASP A N 1
ATOM 1781 C CA . ASP A 1 226 ? -0.158 0.640 17.532 1.00 97.19 226 ASP A CA 1
ATOM 1782 C C . ASP A 1 226 ? 1.010 0.638 18.525 1.00 97.19 226 ASP A C 1
ATOM 1784 O O . ASP A 1 226 ? 1.279 1.638 19.191 1.00 97.19 226 ASP A O 1
ATOM 1788 N N . THR A 1 227 ? 1.735 -0.475 18.625 1.00 94.50 227 THR A N 1
ATOM 1789 C CA . THR A 1 227 ? 2.938 -0.580 19.461 1.00 94.50 227 THR A CA 1
ATOM 1790 C C . THR A 1 227 ? 4.078 0.279 18.911 1.00 94.50 227 THR A C 1
ATOM 1792 O O . THR A 1 227 ? 4.836 0.860 19.688 1.00 94.50 227 THR A O 1
ATOM 1795 N N . TYR A 1 228 ? 4.141 0.468 17.592 1.00 94.38 228 TYR A N 1
ATOM 1796 C CA . TYR A 1 228 ? 5.176 1.246 16.916 1.00 94.38 228 TYR A CA 1
ATOM 1797 C C . TYR A 1 228 ? 4.789 2.720 16.767 1.00 94.38 228 TYR A C 1
ATOM 1799 O O . TYR A 1 228 ? 3.764 3.058 16.175 1.00 94.38 228 TYR A O 1
ATOM 1807 N N . SER A 1 229 ? 5.650 3.623 17.249 1.00 95.12 229 SER A N 1
ATOM 1808 C CA . SER A 1 229 ? 5.485 5.080 17.098 1.00 95.12 229 SER A CA 1
ATOM 1809 C C . SER A 1 229 ? 5.386 5.506 15.635 1.00 95.12 229 SER A C 1
ATOM 1811 O O . SER A 1 229 ? 4.567 6.362 15.311 1.00 95.12 229 SER A O 1
ATOM 1813 N N . ALA A 1 230 ? 6.148 4.860 14.752 1.00 94.19 230 ALA A N 1
ATOM 1814 C CA . ALA A 1 230 ? 6.096 5.078 13.311 1.00 94.19 230 ALA A CA 1
ATOM 1815 C C . ALA A 1 230 ? 4.696 4.857 12.723 1.00 94.19 230 ALA A C 1
ATOM 1817 O O . ALA A 1 230 ? 4.181 5.720 12.014 1.00 94.19 230 ALA A O 1
ATOM 1818 N N . VAL A 1 231 ? 4.049 3.737 13.062 1.00 97.31 231 VAL A N 1
ATOM 1819 C CA . VAL A 1 231 ? 2.694 3.421 12.584 1.00 97.31 231 VAL A CA 1
ATOM 1820 C C . VAL A 1 231 ? 1.693 4.451 13.112 1.00 97.31 231 VAL A C 1
ATOM 1822 O O . VAL A 1 231 ? 0.891 4.979 12.341 1.00 97.31 231 VAL A O 1
ATOM 1825 N N . ARG A 1 232 ? 1.800 4.816 14.398 1.00 98.12 232 ARG A N 1
ATOM 1826 C CA . ARG A 1 232 ? 0.961 5.852 15.021 1.00 98.12 232 ARG A CA 1
ATOM 1827 C C . ARG A 1 232 ? 1.114 7.213 14.338 1.00 98.12 232 ARG A C 1
ATOM 1829 O O . ARG A 1 232 ? 0.115 7.890 14.107 1.00 98.12 232 ARG A O 1
ATOM 1836 N N . PHE A 1 233 ? 2.343 7.611 14.012 1.00 97.88 233 PHE A N 1
ATOM 1837 C CA . PHE A 1 233 ? 2.635 8.872 13.329 1.00 97.88 233 PHE A CA 1
ATOM 1838 C C . PHE A 1 233 ? 2.043 8.905 11.916 1.00 97.88 233 PHE A C 1
ATOM 1840 O O . PHE A 1 233 ? 1.367 9.868 11.561 1.00 97.88 233 PHE A O 1
ATOM 1847 N N . ILE A 1 234 ? 2.242 7.844 11.126 1.00 98.19 234 ILE A N 1
ATOM 1848 C CA . ILE A 1 234 ? 1.707 7.746 9.757 1.00 98.19 234 ILE A CA 1
ATOM 1849 C C . ILE A 1 234 ? 0.179 7.801 9.775 1.00 98.19 234 ILE A C 1
ATOM 1851 O O . ILE A 1 234 ? -0.419 8.540 8.991 1.00 98.19 234 ILE A O 1
ATOM 1855 N N . ALA A 1 235 ? -0.447 7.058 10.690 1.00 98.44 235 ALA A N 1
ATOM 1856 C CA . ALA A 1 235 ? -1.895 7.036 10.833 1.00 98.44 235 ALA A CA 1
ATOM 1857 C C . ALA A 1 235 ? -2.455 8.415 11.198 1.00 98.44 235 ALA A C 1
ATOM 1859 O O . ALA A 1 235 ? -3.381 8.897 10.547 1.00 98.44 235 ALA A O 1
ATOM 1860 N N . TRP A 1 236 ? -1.850 9.084 12.184 1.00 98.25 236 TRP A N 1
ATOM 1861 C CA . TRP A 1 236 ? -2.223 10.445 12.555 1.00 98.25 236 TRP A CA 1
ATOM 1862 C C . TRP A 1 236 ? -2.035 11.438 11.407 1.00 98.25 236 TRP A C 1
ATOM 1864 O O . TRP A 1 236 ? -2.949 12.211 11.134 1.00 98.25 236 TRP A O 1
ATOM 1874 N N . ARG A 1 237 ? -0.901 11.398 10.696 1.00 97.69 237 ARG A N 1
ATOM 1875 C CA . ARG A 1 237 ? -0.640 12.289 9.555 1.00 97.69 237 ARG A CA 1
ATOM 1876 C C . ARG A 1 237 ? -1.723 12.149 8.486 1.00 97.69 237 ARG A C 1
ATOM 1878 O O . ARG A 1 237 ? -2.224 13.153 7.987 1.00 97.69 237 ARG A O 1
ATOM 1885 N N . ASN A 1 238 ? -2.109 10.915 8.164 1.00 97.81 238 ASN A N 1
ATOM 1886 C CA . ASN A 1 238 ? -3.130 10.651 7.153 1.00 97.81 238 ASN A CA 1
ATOM 1887 C C . ASN A 1 238 ? -4.545 10.994 7.630 1.00 97.81 238 ASN A C 1
ATOM 1889 O O . ASN A 1 238 ? -5.354 11.423 6.814 1.00 97.81 238 ASN A O 1
ATOM 1893 N N . LEU A 1 239 ? -4.842 10.862 8.928 1.00 98.25 239 LEU A N 1
ATOM 1894 C CA . LEU A 1 239 ? -6.077 11.396 9.505 1.00 98.25 239 LEU A CA 1
ATOM 1895 C C . LEU A 1 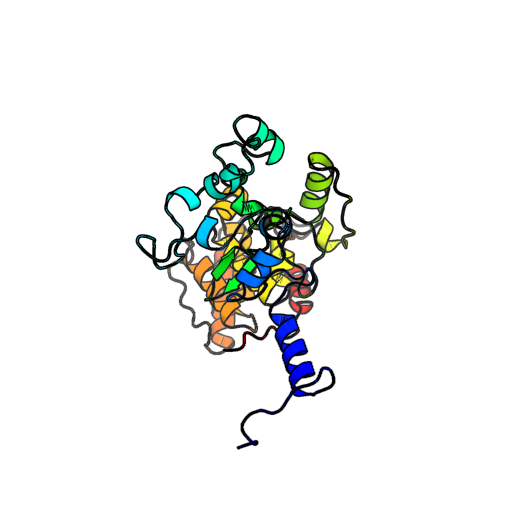239 ? -6.100 12.921 9.403 1.00 98.25 239 LEU A C 1
ATOM 1897 O O . LEU A 1 239 ? -7.048 13.465 8.854 1.00 98.25 239 LEU A O 1
ATOM 1901 N N . LYS A 1 240 ? -5.042 13.603 9.851 1.00 97.12 240 LYS A N 1
ATOM 1902 C CA . LYS A 1 240 ? -4.944 15.069 9.862 1.00 97.12 240 LYS A CA 1
ATOM 1903 C C . LYS A 1 240 ? -5.042 15.698 8.467 1.00 97.12 240 LYS A C 1
ATOM 1905 O O . LYS A 1 240 ? -5.516 16.817 8.338 1.00 97.12 240 LYS A O 1
ATOM 1910 N N . ALA A 1 241 ? -4.644 14.974 7.421 1.00 95.94 241 ALA A N 1
ATOM 1911 C CA . ALA A 1 241 ? -4.796 15.411 6.032 1.00 95.94 241 ALA A CA 1
ATOM 1912 C C . ALA A 1 241 ? -6.257 15.423 5.530 1.00 95.94 241 ALA A C 1
ATOM 1914 O O . ALA A 1 241 ? -6.526 15.905 4.429 1.00 95.94 241 ALA A O 1
ATOM 1915 N N . LEU A 1 242 ? -7.206 14.869 6.292 1.00 95.19 242 LEU A N 1
ATOM 1916 C CA . LEU A 1 242 ? -8.625 14.875 5.950 1.00 95.19 242 LEU A CA 1
ATOM 1917 C C . LEU A 1 242 ? -9.321 16.107 6.549 1.00 95.19 242 LEU A C 1
ATOM 1919 O O . LEU A 1 242 ? -9.135 16.372 7.737 1.00 95.19 242 LEU A O 1
ATOM 1923 N N . PRO A 1 243 ? -10.214 16.788 5.800 1.00 93.31 243 PRO A N 1
ATOM 1924 C CA . PRO A 1 243 ? -10.874 18.011 6.271 1.00 93.31 243 PRO A CA 1
ATOM 1925 C C . PRO A 1 243 ? -11.571 17.876 7.633 1.00 93.31 243 PRO A C 1
ATOM 1927 O O . PRO A 1 243 ? -11.506 18.774 8.462 1.00 93.31 243 PRO A O 1
ATOM 1930 N N . SER A 1 244 ? -12.198 16.728 7.912 1.00 93.31 244 SER A N 1
ATOM 1931 C CA . SER A 1 244 ? -12.906 16.483 9.180 1.00 93.31 244 SER A CA 1
ATOM 1932 C C . SER A 1 244 ? -11.992 16.318 10.403 1.00 93.31 244 SER A C 1
ATOM 1934 O O . SER A 1 244 ? -12.497 16.244 11.522 1.00 93.31 244 SER A O 1
ATOM 1936 N N . TYR A 1 245 ? -10.674 16.219 10.205 1.00 95.62 245 TYR A N 1
ATOM 1937 C CA . TYR A 1 245 ? -9.695 15.903 11.249 1.00 95.62 245 TYR A CA 1
ATOM 1938 C C . TYR A 1 245 ? -8.457 16.814 11.209 1.00 95.62 245 TYR A C 1
ATOM 1940 O O . TYR A 1 245 ? -7.469 16.517 11.877 1.00 95.62 245 TYR A O 1
ATOM 1948 N N . GLU A 1 246 ? -8.492 17.929 10.475 1.00 95.06 246 GLU A N 1
ATOM 1949 C CA . GLU A 1 246 ? -7.371 18.880 10.381 1.00 95.06 246 GLU A CA 1
ATOM 1950 C C . GLU A 1 246 ? -6.921 19.394 11.763 1.00 95.06 246 GLU A C 1
ATOM 1952 O O . GLU A 1 246 ? -5.726 19.518 12.041 1.00 95.06 246 GLU A O 1
ATOM 1957 N N . GLY A 1 247 ? -7.883 19.595 12.670 1.00 94.12 247 GLY A N 1
ATOM 1958 C CA . GLY A 1 247 ? -7.657 19.988 14.064 1.00 94.12 247 GLY A CA 1
ATOM 1959 C C . GLY A 1 247 ? -7.320 18.842 15.027 1.00 94.12 247 GLY A C 1
ATOM 1960 O O . GLY A 1 247 ? -7.342 19.055 16.235 1.00 94.12 247 GLY A O 1
ATOM 1961 N N . LEU A 1 248 ? -7.054 17.619 14.548 1.00 95.25 248 LEU A N 1
ATOM 1962 C CA . LEU A 1 248 ? -6.739 16.485 15.422 1.00 95.25 248 LEU A CA 1
ATOM 1963 C C . LEU A 1 248 ? -5.361 16.661 16.081 1.00 95.25 248 LEU A C 1
ATOM 1965 O O . LEU A 1 248 ? -4.314 16.386 15.480 1.00 95.25 248 LEU A O 1
ATOM 1969 N N . GLU A 1 249 ? -5.370 17.065 17.348 1.00 92.44 249 GLU A N 1
ATOM 1970 C CA . GLU A 1 249 ? -4.190 17.058 18.207 1.00 92.44 249 GLU A CA 1
ATOM 1971 C C . GLU A 1 249 ? -3.870 15.642 18.689 1.00 92.44 249 GLU A C 1
ATOM 1973 O O . GLU A 1 249 ? -4.743 14.898 19.142 1.00 92.44 249 GLU A O 1
ATOM 1978 N N . TYR A 1 250 ? -2.602 15.246 18.574 1.00 95.94 250 TYR A N 1
ATOM 1979 C CA . TYR A 1 250 ? -2.171 13.903 18.933 1.00 95.94 250 TYR A CA 1
ATOM 1980 C C . TYR A 1 250 ? -0.664 13.836 19.178 1.00 95.94 250 TYR A C 1
ATOM 1982 O O . TYR A 1 250 ? 0.138 14.213 18.323 1.00 95.94 250 TYR A O 1
ATOM 1990 N N . ASN A 1 251 ? -0.273 13.283 20.327 1.00 95.06 251 ASN A N 1
ATOM 1991 C CA . ASN A 1 251 ? 1.115 12.956 20.624 1.00 95.06 251 ASN A CA 1
ATOM 1992 C C . ASN A 1 251 ? 1.368 11.461 20.367 1.00 95.06 251 ASN A C 1
ATOM 1994 O O . ASN A 1 251 ? 1.031 10.605 21.188 1.00 95.06 251 ASN A O 1
ATOM 1998 N N . PHE A 1 252 ? 2.009 11.141 19.241 1.00 95.06 252 PHE A N 1
ATOM 1999 C CA . PHE A 1 252 ? 2.276 9.758 18.835 1.00 95.06 252 PHE A CA 1
ATOM 2000 C C . PHE A 1 252 ? 3.310 9.033 19.715 1.00 95.06 252 PHE A C 1
ATOM 2002 O O . PHE A 1 252 ? 3.407 7.808 19.638 1.00 95.06 252 PHE A O 1
ATOM 2009 N N . VAL A 1 253 ? 4.046 9.732 20.584 1.00 95.75 253 VAL A N 1
ATOM 2010 C CA . VAL A 1 253 ? 4.905 9.134 21.629 1.00 95.75 253 VAL A CA 1
ATOM 2011 C C . VAL A 1 253 ? 4.344 9.331 23.042 1.00 95.75 253 VAL A C 1
ATOM 2013 O O . VAL A 1 253 ? 4.946 8.881 24.011 1.00 95.75 253 VAL A O 1
ATOM 2016 N N . GLY A 1 254 ? 3.174 9.964 23.168 1.00 94.00 254 GLY A N 1
ATOM 2017 C CA . GLY A 1 254 ? 2.545 10.278 24.448 1.00 94.00 254 GLY A CA 1
ATOM 2018 C C . GLY A 1 254 ? 1.941 9.059 25.155 1.00 94.00 254 GLY A C 1
ATOM 2019 O O . GLY A 1 254 ? 1.881 7.973 24.574 1.00 94.00 254 GLY A O 1
ATOM 2020 N N . PRO A 1 255 ? 1.459 9.211 26.401 1.00 95.62 255 PRO A N 1
ATOM 2021 C CA . PRO A 1 255 ? 0.881 8.127 27.196 1.00 95.62 255 PRO A CA 1
ATOM 2022 C C . PRO A 1 255 ? -0.334 7.463 26.539 1.00 95.62 255 PRO A C 1
ATOM 2024 O O . PRO A 1 255 ? -1.140 8.119 25.879 1.00 95.62 255 PRO A O 1
ATOM 2027 N N . ARG A 1 256 ? -0.521 6.158 26.784 1.00 95.00 256 ARG A N 1
ATOM 2028 C CA . ARG A 1 256 ? -1.629 5.379 26.202 1.00 95.00 256 ARG A CA 1
ATOM 2029 C C . ARG A 1 256 ? -3.014 6.011 26.418 1.00 95.00 256 ARG A C 1
ATOM 2031 O O . ARG A 1 256 ? -3.720 6.097 25.422 1.00 95.00 256 ARG A O 1
ATOM 2038 N N . PRO A 1 257 ? -3.392 6.513 27.614 1.00 96.44 257 PRO A N 1
ATOM 2039 C CA . PRO A 1 257 ? -4.715 7.114 27.814 1.00 96.44 257 PRO A CA 1
ATOM 2040 C C . PRO A 1 257 ? -5.025 8.275 26.859 1.00 96.44 257 PRO A C 1
ATOM 2042 O O . PRO A 1 257 ? -6.136 8.366 26.346 1.00 96.44 257 PRO A O 1
ATOM 2045 N N . GLN A 1 258 ? -4.034 9.122 26.552 1.00 94.31 258 GLN A N 1
ATOM 2046 C CA . GLN A 1 258 ? -4.205 10.218 25.589 1.00 94.31 258 GLN A CA 1
ATOM 2047 C C . GLN A 1 258 ? -4.409 9.682 24.168 1.00 94.31 258 GLN A C 1
ATOM 2049 O O . GLN A 1 258 ? -5.249 10.184 23.422 1.00 94.31 258 GLN A O 1
ATOM 2054 N N . ARG A 1 259 ? -3.674 8.626 23.798 1.00 96.50 259 ARG A N 1
ATOM 2055 C CA . ARG A 1 259 ? -3.808 8.004 22.476 1.00 96.50 259 ARG A CA 1
ATOM 2056 C C . ARG A 1 259 ? -5.156 7.306 22.302 1.00 96.50 259 ARG A C 1
ATOM 2058 O O . ARG A 1 259 ? -5.780 7.455 21.253 1.00 96.50 259 ARG A O 1
ATOM 2065 N N . SER A 1 260 ? -5.629 6.606 23.334 1.00 96.50 260 SER A N 1
ATOM 2066 C CA . SER A 1 260 ? -6.950 5.969 23.348 1.00 96.50 260 SER A CA 1
ATOM 2067 C C . SER A 1 260 ? -8.069 7.010 23.220 1.00 96.50 260 SER A C 1
ATOM 2069 O O . SER A 1 260 ? -8.955 6.844 22.386 1.00 96.50 260 SER A O 1
ATOM 2071 N N . ALA A 1 261 ? -7.980 8.135 23.942 1.00 96.25 261 ALA A N 1
ATOM 2072 C CA . ALA A 1 261 ? -8.951 9.226 23.834 1.00 96.25 261 ALA A CA 1
ATOM 2073 C C . ALA A 1 261 ? -9.013 9.831 22.415 1.00 96.25 261 ALA A C 1
ATOM 2075 O O . ALA A 1 261 ? -10.101 10.103 21.901 1.00 96.25 261 ALA A O 1
ATOM 2076 N N . ALA A 1 262 ? -7.863 10.000 21.750 1.00 96.94 262 ALA A N 1
ATOM 2077 C CA . ALA A 1 262 ? -7.811 10.467 20.364 1.00 96.94 262 ALA A CA 1
ATOM 2078 C C . ALA A 1 262 ? -8.463 9.466 19.394 1.00 96.94 262 ALA A C 1
ATOM 2080 O O . ALA A 1 262 ? -9.307 9.861 18.588 1.00 96.94 262 ALA A O 1
ATOM 2081 N N . MET A 1 263 ? -8.138 8.170 19.506 1.00 96.94 263 MET A N 1
ATOM 2082 C CA . MET A 1 263 ? -8.790 7.106 18.726 1.00 96.94 263 MET A CA 1
ATOM 2083 C C . MET A 1 263 ? -10.313 7.142 18.895 1.00 96.94 263 MET A C 1
ATOM 2085 O O . MET A 1 263 ? -11.045 7.136 17.905 1.00 96.94 263 MET A O 1
ATOM 2089 N N . GLU A 1 264 ? -10.802 7.187 20.134 1.00 95.75 264 GLU A N 1
ATOM 2090 C CA . GLU A 1 264 ? -12.237 7.218 20.430 1.00 95.75 264 GLU A CA 1
ATOM 2091 C C . GLU A 1 264 ? -12.913 8.462 19.850 1.00 95.75 264 GLU A C 1
ATOM 2093 O O . GLU A 1 264 ? -14.004 8.366 19.286 1.00 95.75 264 GLU A O 1
ATOM 2098 N N . SER A 1 265 ? -12.258 9.624 19.930 1.00 95.69 265 SER A N 1
ATOM 2099 C CA . SER A 1 265 ? -12.743 10.863 19.319 1.00 95.69 265 SER A CA 1
ATOM 2100 C C . SER A 1 265 ? -12.901 10.731 17.801 1.00 95.69 265 SER A C 1
ATOM 2102 O O . SER A 1 265 ? -13.967 11.044 17.265 1.00 95.69 265 SER A O 1
ATOM 2104 N N . VAL A 1 266 ? -11.893 10.178 17.115 1.00 96.88 266 VAL A N 1
ATOM 2105 C CA . VAL A 1 266 ? -11.935 9.946 15.663 1.00 96.88 266 VAL A CA 1
ATOM 2106 C C . VAL A 1 266 ? -13.063 8.981 15.290 1.00 96.88 266 VAL A C 1
ATOM 2108 O O . VAL A 1 266 ? -13.836 9.266 14.378 1.00 96.88 266 VAL A O 1
ATOM 2111 N N . ILE A 1 267 ? -13.213 7.867 16.016 1.00 94.50 267 ILE A N 1
ATOM 2112 C CA . ILE A 1 267 ? -14.286 6.894 15.763 1.00 94.50 267 ILE A CA 1
ATOM 2113 C C . ILE A 1 267 ? -15.670 7.510 15.990 1.00 94.50 267 ILE A C 1
ATOM 2115 O O . ILE A 1 267 ? -16.578 7.267 15.192 1.00 94.50 267 ILE A O 1
ATOM 2119 N N . ARG A 1 268 ? -15.854 8.306 17.051 1.00 93.25 268 ARG A N 1
ATOM 2120 C CA . ARG A 1 268 ? -17.129 8.993 17.314 1.00 93.25 268 ARG A CA 1
ATOM 2121 C C . ARG A 1 268 ? -17.484 9.959 16.187 1.00 93.25 268 ARG A C 1
ATOM 2123 O O . ARG A 1 268 ? -18.600 9.871 15.686 1.00 93.25 268 ARG A O 1
ATOM 2130 N N . ASN A 1 269 ? -16.537 10.796 15.757 1.00 93.44 269 ASN A N 1
ATOM 2131 C CA . ASN A 1 269 ? -16.731 11.739 14.652 1.00 93.44 269 ASN A CA 1
ATOM 2132 C C . ASN A 1 269 ? -17.064 11.003 13.341 1.00 93.44 269 ASN A C 1
ATOM 2134 O O . ASN A 1 269 ? -18.057 11.305 12.689 1.00 93.44 269 ASN A O 1
ATOM 2138 N N . TRP A 1 270 ? -16.315 9.949 13.002 1.00 92.62 270 TRP A N 1
ATOM 2139 C CA . TRP A 1 270 ? -16.573 9.173 11.787 1.00 92.62 270 TRP A CA 1
ATOM 2140 C C . TRP A 1 270 ? -17.970 8.540 11.759 1.00 92.62 270 TRP A C 1
ATOM 2142 O O . TRP A 1 270 ? -18.592 8.458 10.699 1.00 92.62 270 TRP A O 1
ATOM 2152 N N . ARG A 1 271 ? -18.467 8.087 12.918 1.00 88.50 271 ARG A N 1
ATOM 2153 C CA . ARG A 1 271 ? -19.829 7.552 13.059 1.00 88.50 271 ARG A CA 1
ATOM 2154 C C . ARG A 1 271 ? -20.885 8.659 12.961 1.00 88.50 271 ARG A C 1
ATOM 2156 O O . ARG A 1 271 ? -21.927 8.440 12.346 1.00 88.50 271 ARG A O 1
ATOM 2163 N N . SER A 1 272 ? -20.640 9.828 13.558 1.00 82.50 272 SER A N 1
ATOM 2164 C CA . SER A 1 272 ? -21.559 10.969 13.508 1.00 82.50 272 SER A CA 1
ATOM 2165 C C . SER A 1 272 ? -21.555 11.597 12.112 1.00 82.50 272 SER A C 1
ATOM 2167 O O . SER A 1 272 ? -20.740 12.456 11.803 1.00 82.50 272 SER A O 1
ATOM 2169 N N . GLY A 1 273 ? -22.463 11.144 11.251 1.00 67.25 273 GLY A N 1
ATOM 2170 C CA . GLY A 1 273 ? -22.596 11.650 9.881 1.00 67.25 273 GLY A CA 1
ATOM 2171 C C . GLY A 1 273 ? -22.591 10.572 8.802 1.00 67.25 273 GLY A C 1
ATOM 2172 O O . GLY A 1 273 ? -22.665 10.904 7.622 1.00 67.25 273 GLY A O 1
ATOM 2173 N N . ARG A 1 274 ? -22.526 9.284 9.173 1.00 79.31 274 ARG A N 1
ATOM 2174 C CA . ARG A 1 274 ? -22.613 8.174 8.216 1.00 79.31 274 ARG A CA 1
ATOM 2175 C C . ARG A 1 274 ? -23.858 7.331 8.430 1.00 79.31 274 ARG A C 1
ATOM 2177 O O . ARG A 1 274 ? -24.052 6.745 9.488 1.00 79.31 274 ARG A O 1
ATOM 2184 N N . THR A 1 275 ? -24.649 7.227 7.370 1.00 70.81 275 THR A N 1
ATOM 2185 C CA . THR A 1 275 ? -25.757 6.273 7.246 1.00 70.81 275 THR A CA 1
ATOM 2186 C C . THR A 1 275 ? -25.324 4.982 6.552 1.00 70.81 275 THR A C 1
ATOM 2188 O O . THR A 1 275 ? -25.870 3.931 6.858 1.00 70.81 275 THR A O 1
ATOM 2191 N N . ASN A 1 276 ? -24.298 5.042 5.689 1.00 81.31 276 ASN A N 1
ATOM 2192 C CA . ASN A 1 276 ? -23.774 3.895 4.945 1.00 81.31 276 ASN A CA 1
ATOM 2193 C C . ASN A 1 276 ? -22.304 3.611 5.286 1.00 81.31 276 ASN A C 1
ATOM 2195 O O . ASN A 1 276 ? -21.458 4.518 5.313 1.00 81.31 276 ASN A O 1
ATOM 2199 N N . ILE A 1 277 ? -21.994 2.330 5.489 1.00 87.62 277 ILE A N 1
ATOM 2200 C CA . ILE A 1 277 ? -20.632 1.843 5.702 1.00 87.62 277 ILE A CA 1
ATOM 2201 C C . ILE A 1 277 ? -19.979 1.553 4.342 1.00 87.62 277 ILE A C 1
ATOM 2203 O O . ILE A 1 277 ? -20.587 0.886 3.505 1.00 87.62 277 ILE A O 1
ATOM 2207 N N . PRO A 1 278 ? -18.755 2.050 4.085 1.00 87.81 278 PRO A N 1
ATOM 2208 C CA . PRO A 1 278 ? -18.007 1.698 2.882 1.00 87.81 278 PRO A CA 1
ATOM 2209 C C . PRO A 1 278 ? -17.845 0.183 2.739 1.00 87.81 278 PRO A C 1
ATOM 2211 O O . PRO A 1 278 ? -17.427 -0.475 3.685 1.00 87.81 278 PRO A O 1
ATOM 2214 N N . SER A 1 279 ? -18.091 -0.346 1.538 1.00 86.81 279 SER A N 1
ATOM 2215 C CA . SER A 1 279 ? -18.028 -1.784 1.218 1.00 86.81 279 SER A CA 1
ATOM 2216 C C . SER A 1 279 ? -16.657 -2.431 1.444 1.00 86.81 279 SER A C 1
ATOM 2218 O O . SER A 1 279 ? -16.553 -3.650 1.504 1.00 86.81 279 SER A O 1
ATOM 2220 N N . ALA A 1 280 ? -15.609 -1.618 1.585 1.00 89.69 280 ALA A N 1
ATOM 2221 C CA . ALA A 1 280 ? -14.269 -2.042 1.976 1.00 89.69 280 ALA A CA 1
ATOM 2222 C C . ALA A 1 280 ? -14.186 -2.567 3.422 1.00 89.69 280 ALA A C 1
ATOM 2224 O O . ALA A 1 280 ? -13.240 -3.273 3.765 1.00 89.69 280 ALA A O 1
ATOM 2225 N N . LEU A 1 281 ? -15.116 -2.155 4.288 1.00 93.62 281 LEU A N 1
ATOM 2226 C CA . LEU A 1 281 ? -15.124 -2.482 5.709 1.00 93.62 281 LEU A CA 1
ATOM 2227 C C . LEU A 1 281 ? -16.099 -3.633 5.992 1.00 93.62 281 LEU A C 1
ATOM 2229 O O . LEU A 1 281 ? -17.162 -3.687 5.372 1.00 93.62 281 LEU A O 1
ATOM 2233 N N . PRO A 1 282 ? -15.784 -4.519 6.953 1.00 93.81 282 PRO A N 1
ATOM 2234 C CA . PRO A 1 282 ? -16.701 -5.572 7.360 1.00 93.81 282 PRO A CA 1
ATOM 2235 C C . PRO A 1 282 ? -17.957 -4.967 7.994 1.00 93.81 282 PRO A C 1
ATOM 2237 O O . PRO A 1 282 ? -17.878 -4.040 8.807 1.00 93.81 282 PRO A O 1
ATOM 2240 N N . VAL A 1 283 ? -19.114 -5.505 7.621 1.00 93.19 283 VAL A N 1
ATOM 2241 C CA . VAL A 1 283 ? -20.415 -5.085 8.140 1.00 93.19 283 VAL A CA 1
ATOM 2242 C C . VAL A 1 283 ? -21.155 -6.262 8.756 1.00 93.19 283 VAL A C 1
ATOM 2244 O O . VAL A 1 283 ? -21.084 -7.381 8.253 1.00 93.19 283 VAL A O 1
ATOM 2247 N N . THR A 1 284 ? -21.879 -5.995 9.835 1.00 91.00 284 THR A N 1
ATOM 2248 C CA . THR A 1 284 ? -22.826 -6.931 10.440 1.00 91.00 284 THR A CA 1
ATOM 2249 C C . THR A 1 284 ? -24.068 -7.086 9.557 1.00 91.00 284 THR A C 1
ATOM 2251 O O . THR A 1 284 ? -24.314 -6.287 8.650 1.00 91.00 284 THR A O 1
ATOM 2254 N N . ALA A 1 285 ? -24.891 -8.102 9.834 1.00 88.62 285 ALA A N 1
ATOM 2255 C CA . ALA A 1 285 ? -26.116 -8.376 9.073 1.00 88.62 285 ALA A CA 1
ATOM 2256 C C . ALA A 1 285 ? -27.124 -7.205 9.053 1.00 88.62 285 ALA A C 1
ATOM 2258 O O . ALA A 1 285 ? -27.893 -7.075 8.107 1.00 88.62 285 ALA A O 1
ATOM 2259 N N . ASP A 1 286 ? -27.101 -6.333 10.064 1.00 87.00 286 ASP A N 1
ATOM 2260 C CA . ASP A 1 286 ? -27.916 -5.114 10.152 1.00 87.00 286 ASP A CA 1
ATOM 2261 C C . ASP A 1 286 ? -27.259 -3.882 9.486 1.00 87.00 286 ASP A C 1
ATOM 2263 O O . ASP A 1 286 ? -27.735 -2.758 9.641 1.00 87.00 286 ASP A O 1
ATOM 2267 N N . GLY A 1 287 ? -26.167 -4.075 8.737 1.00 86.19 287 GLY A N 1
ATOM 2268 C CA . GLY A 1 287 ? -25.508 -3.036 7.940 1.00 86.19 287 GLY A CA 1
ATOM 2269 C C . GLY A 1 287 ? -24.619 -2.078 8.736 1.00 86.19 287 GLY A C 1
ATOM 2270 O O . GLY A 1 287 ? -24.209 -1.038 8.213 1.00 86.19 287 GLY A O 1
ATOM 2271 N N . ARG A 1 288 ? -24.304 -2.397 9.996 1.00 88.44 288 ARG A N 1
ATOM 2272 C CA . ARG A 1 288 ? -23.407 -1.595 10.841 1.00 88.44 288 ARG A CA 1
ATOM 2273 C C . ARG A 1 288 ? -21.960 -2.046 10.667 1.00 88.44 288 ARG A C 1
ATOM 2275 O O . ARG A 1 288 ? -21.691 -3.165 10.257 1.00 88.44 288 ARG A O 1
ATOM 2282 N N . LEU A 1 289 ? -21.005 -1.173 10.993 1.00 91.00 289 LEU A N 1
ATOM 2283 C CA . LEU A 1 289 ? -19.588 -1.545 11.002 1.00 91.00 289 LEU A CA 1
ATOM 2284 C C . LEU A 1 289 ? -19.348 -2.636 12.053 1.00 91.00 289 LEU A C 1
ATOM 2286 O O . LEU A 1 289 ? -19.678 -2.444 13.226 1.00 91.00 289 LEU A O 1
ATOM 2290 N N . ASP A 1 290 ? -18.732 -3.736 11.637 1.00 94.69 290 ASP A N 1
ATOM 2291 C CA . ASP A 1 290 ? -18.459 -4.878 12.502 1.00 94.69 290 ASP A CA 1
ATOM 2292 C C . ASP A 1 290 ? -17.217 -4.633 13.375 1.00 94.69 290 ASP A C 1
ATOM 2294 O O . ASP A 1 290 ? -16.081 -4.982 13.042 1.00 94.69 290 ASP A O 1
ATOM 2298 N N . PHE A 1 291 ? -17.430 -3.975 14.517 1.00 90.25 291 PHE A N 1
ATOM 2299 C CA . PHE A 1 291 ? -16.361 -3.684 15.474 1.00 90.25 291 PHE A CA 1
ATOM 2300 C C . PHE A 1 291 ? -15.793 -4.937 16.141 1.00 90.25 291 PHE A C 1
ATOM 2302 O O . PHE A 1 291 ? -14.623 -4.921 16.530 1.00 90.25 291 PHE A O 1
ATOM 2309 N N . GLU A 1 292 ? -16.580 -6.004 16.273 1.00 94.19 292 GLU A N 1
ATOM 2310 C CA . GLU A 1 292 ? -16.106 -7.258 16.857 1.00 94.19 292 GLU A CA 1
ATOM 2311 C C . GLU A 1 292 ? -15.091 -7.914 15.926 1.00 94.19 292 GLU A C 1
ATOM 2313 O O . GLU A 1 292 ? -13.981 -8.234 16.360 1.00 94.19 292 GLU A O 1
ATOM 2318 N N . ARG A 1 293 ? -15.404 -7.983 14.628 1.00 95.56 293 ARG A N 1
ATOM 2319 C CA . ARG A 1 293 ? -14.496 -8.508 13.607 1.00 95.56 293 ARG A CA 1
ATOM 2320 C C . ARG A 1 293 ? -13.215 -7.692 13.484 1.00 95.56 293 ARG A C 1
ATOM 2322 O O . ARG A 1 293 ? -12.127 -8.265 13.435 1.00 95.56 293 ARG A O 1
ATOM 2329 N N . LEU A 1 294 ? -13.307 -6.360 13.490 1.00 95.62 294 LEU A N 1
ATOM 2330 C CA . LEU A 1 294 ? -12.117 -5.495 13.475 1.00 95.62 294 LEU A CA 1
ATOM 2331 C C . LEU A 1 294 ? -11.261 -5.665 14.743 1.00 95.62 294 LEU A C 1
ATOM 2333 O O . LEU A 1 294 ? -10.030 -5.654 14.671 1.00 95.62 294 LEU A O 1
ATOM 2337 N N . SER A 1 295 ? -11.897 -5.831 15.906 1.00 95.69 295 SER A N 1
ATOM 2338 C CA . SER A 1 295 ? -11.210 -6.067 17.181 1.00 95.69 295 SER A CA 1
ATOM 2339 C C . SER A 1 295 ? -10.505 -7.424 17.204 1.00 95.69 295 SER A C 1
ATOM 2341 O O . SER A 1 295 ? -9.370 -7.519 17.672 1.00 95.69 295 SER A O 1
ATOM 2343 N N . ASP A 1 296 ? -11.140 -8.461 16.660 1.00 97.50 296 ASP A N 1
ATOM 2344 C CA . ASP A 1 296 ? -10.553 -9.792 16.521 1.00 97.50 296 ASP A CA 1
ATOM 2345 C C . ASP A 1 296 ? -9.312 -9.784 15.610 1.00 97.50 296 ASP A C 1
ATOM 2347 O O . ASP A 1 296 ? -8.241 -10.237 16.024 1.00 97.50 296 ASP A O 1
ATOM 2351 N N . LEU A 1 297 ? -9.399 -9.157 14.429 1.00 97.44 297 LEU A N 1
ATOM 2352 C CA . LEU A 1 297 ? -8.244 -8.972 13.539 1.00 97.44 297 LEU A CA 1
ATOM 2353 C C . LEU A 1 297 ? -7.086 -8.262 14.253 1.00 97.44 297 LEU A C 1
ATOM 2355 O O . LEU A 1 297 ? -5.942 -8.708 14.183 1.00 97.44 297 LEU A O 1
ATOM 2359 N N . TRP A 1 298 ? -7.388 -7.197 15.000 1.00 97.00 298 TRP A N 1
ATOM 2360 C CA . TRP A 1 298 ? -6.387 -6.447 15.759 1.00 97.00 298 TRP A CA 1
ATOM 2361 C C . TRP A 1 298 ? -5.689 -7.274 16.845 1.00 97.00 298 TRP A C 1
ATOM 2363 O O . TRP A 1 298 ? -4.490 -7.099 17.103 1.00 97.00 298 TRP A O 1
ATOM 2373 N N . LYS A 1 299 ? -6.430 -8.155 17.528 1.00 96.81 299 LYS A N 1
ATOM 2374 C CA . LYS A 1 299 ? -5.865 -9.062 18.539 1.00 96.81 299 LYS A CA 1
ATOM 2375 C C . LYS A 1 299 ? -4.914 -10.073 17.901 1.00 96.81 299 LYS A C 1
ATOM 2377 O O . LYS A 1 299 ? -3.889 -10.377 18.503 1.00 96.81 299 LYS A O 1
ATOM 2382 N N . ARG A 1 300 ? -5.219 -10.523 16.679 1.00 96.00 300 ARG A N 1
ATOM 2383 C CA . ARG A 1 300 ? -4.409 -11.463 15.886 1.00 96.00 300 ARG A CA 1
ATOM 2384 C C . ARG A 1 300 ? -3.279 -10.806 15.085 1.00 96.00 300 ARG A C 1
ATOM 2386 O O . ARG A 1 300 ? -2.637 -11.486 14.287 1.00 96.00 300 ARG A O 1
ATOM 2393 N N . ARG A 1 301 ? -3.011 -9.510 15.284 1.00 95.75 301 ARG A N 1
ATOM 2394 C CA . ARG A 1 301 ? -1.928 -8.821 14.574 1.00 95.75 301 ARG A CA 1
ATOM 2395 C C . ARG A 1 301 ? -0.569 -9.427 14.860 1.00 95.75 301 ARG A C 1
ATOM 2397 O O . ARG A 1 301 ? -0.268 -9.776 16.001 1.00 95.75 301 ARG A O 1
ATOM 2404 N N . ASP A 1 302 ? 0.269 -9.473 13.833 1.00 94.94 302 ASP A N 1
ATOM 2405 C CA . ASP A 1 302 ? 1.640 -9.918 14.000 1.00 94.94 302 ASP A CA 1
ATOM 2406 C C . ASP A 1 302 ? 2.435 -8.888 14.821 1.00 94.94 302 ASP A C 1
ATOM 2408 O O . ASP A 1 302 ? 2.601 -7.721 14.436 1.00 94.94 302 ASP A O 1
ATOM 2412 N N . GLN A 1 303 ? 2.873 -9.335 15.997 1.00 91.62 303 GLN A N 1
ATOM 2413 C CA . GLN A 1 303 ? 3.654 -8.563 16.963 1.00 91.62 303 GLN A CA 1
ATOM 2414 C C . GLN A 1 303 ? 5.120 -8.995 17.007 1.00 91.62 303 GLN A C 1
ATOM 2416 O O . GLN A 1 303 ? 5.853 -8.532 17.880 1.00 91.62 303 GLN A O 1
ATOM 2421 N N . ARG A 1 304 ? 5.570 -9.862 16.087 1.00 90.06 304 ARG A N 1
ATOM 2422 C CA . ARG A 1 304 ? 7.000 -10.137 15.953 1.00 90.06 304 ARG A CA 1
ATOM 2423 C C . ARG A 1 304 ? 7.747 -8.824 15.721 1.00 90.06 304 ARG A C 1
ATOM 2425 O O . ARG A 1 304 ? 7.289 -8.024 14.895 1.00 90.06 304 ARG A O 1
ATOM 2432 N N . PRO A 1 305 ? 8.875 -8.606 16.417 1.00 85.31 305 PRO A N 1
ATOM 2433 C CA . PRO A 1 305 ? 9.645 -7.388 16.262 1.00 85.31 305 PRO A CA 1
ATOM 2434 C C . PRO A 1 305 ? 10.021 -7.138 14.801 1.00 85.31 305 PRO A C 1
ATOM 2436 O O . PRO A 1 305 ? 10.431 -8.046 14.080 1.00 85.31 305 PRO A O 1
ATOM 2439 N N . VAL A 1 306 ? 9.861 -5.893 14.370 1.00 84.12 306 VAL A N 1
ATOM 2440 C CA . VAL A 1 306 ? 10.524 -5.335 13.194 1.00 84.12 306 VAL A CA 1
ATOM 2441 C C . VAL A 1 306 ? 11.460 -4.260 13.717 1.00 84.12 306 VAL A C 1
ATOM 2443 O O . VAL A 1 306 ? 11.006 -3.209 14.171 1.00 84.12 306 VAL A O 1
ATOM 2446 N N . GLU A 1 307 ? 12.748 -4.569 13.721 1.00 79.75 307 GLU A N 1
ATOM 2447 C CA . GLU A 1 307 ? 13.797 -3.663 14.171 1.00 79.75 307 GLU A CA 1
ATOM 2448 C C . GLU A 1 307 ? 14.357 -2.913 12.967 1.00 79.75 307 GLU A C 1
ATOM 2450 O O . GLU A 1 307 ? 14.630 -3.501 11.920 1.00 79.75 307 GLU A O 1
ATOM 2455 N N . ILE A 1 308 ? 14.489 -1.599 13.118 1.00 69.75 308 ILE A N 1
ATOM 2456 C CA . ILE A 1 308 ? 15.171 -0.740 12.157 1.00 69.75 308 ILE A CA 1
ATOM 2457 C C . ILE A 1 308 ? 16.450 -0.324 12.870 1.00 69.75 308 ILE A C 1
ATOM 2459 O O . ILE A 1 308 ? 16.367 0.551 13.732 1.00 69.75 308 ILE A O 1
ATOM 2463 N N . PRO A 1 309 ? 17.577 -1.012 12.623 1.00 61.94 309 PRO A N 1
ATOM 2464 C CA . PRO A 1 309 ? 18.834 -0.624 13.238 1.00 61.94 309 PRO A CA 1
ATOM 2465 C C . PRO A 1 309 ? 19.175 0.806 12.808 1.00 61.94 309 PRO A C 1
ATOM 2467 O O . PRO A 1 309 ? 18.999 1.156 11.636 1.00 61.94 309 PRO A O 1
ATOM 2470 N N . GLU A 1 310 ? 19.583 1.617 13.784 1.00 48.06 310 GLU A N 1
ATOM 2471 C CA . GLU A 1 310 ? 20.138 2.960 13.575 1.00 48.06 310 GLU A CA 1
ATOM 2472 C C . GLU A 1 310 ? 21.480 2.895 12.835 1.00 48.06 310 GLU A C 1
ATOM 2474 O O . GLU A 1 310 ? 22.252 1.933 13.072 1.00 48.06 310 GLU A O 1
#